Protein AF-A0A3D1YA47-F1 (afdb_monomer)

Nearest PDB structures (foldseek):
  4pbw-assembly3_F  TM=5.505E-01  e=4.838E-02  Gallus gallus
  2fdb-assembly1_P  TM=3.652E-01  e=7.295E-02  Homo sapiens
  6dms-assembly1_A  TM=4.953E-01  e=3.355E-01  Mariniflexile fucanivorans
  6dlh-assembly1_A  TM=5.274E-01  e=5.364E-01  Mariniflexile fucanivorans
  2gy7-assembly1_B  TM=3.266E-01  e=1.759E-01  Homo sapiens

Mean predicted aligned error: 17.48 Å

Secondary structure (DSSP, 8-state):
-----SSSHHHHHHHHHHHHTTS--------------------------------------PPP------PPP-----SSTT--TT--S-HHHHHHTTTTT--S-EEEEEETTTTEEEEEPTT-EEEE-TT-EEEEE--S-TTEEEEEESHHHHEEEEEEETTEEEEEEE-TT--TT-EEEEEEEEEETTEEEEEEEEEEE--

pLDDT: mean 76.17, std 25.51, range [25.97, 98.56]

Sequence (203 aa):
MKKRTIKRNILSVLVVMIMLMATLLTACSSGQATETPAKEETTKAEVTEETAEVEQAEEVATPEPTEEPTPEPEVEDSKYPGIDMESTLPGIEWLDTFDGIITEPKLVVFNDETNKKVIVEEGERVEFSLTDTLAVYVPTDNETSIKSSRSSDYFQNVENVGRYEIATKFTDNLKPGTILSYGAIIIRGDEEIRLNAEIKIVE

Solvent-accessible surface area (backbone atoms only — not comparable to full-atom values): 13312 Å² total; per-residue (Å²): 137,90,80,92,86,88,74,69,69,69,63,61,54,56,59,57,56,61,66,66,71,76,76,83,83,86,83,88,77,89,79,90,77,90,80,87,90,88,88,80,90,88,79,84,89,81,90,85,89,84,88,89,82,89,89,84,89,79,96,67,88,74,77,77,80,76,77,71,78,74,77,73,77,81,72,73,82,54,94,51,75,93,59,70,67,81,50,86,58,51,54,70,64,47,57,59,62,37,58,93,67,44,87,58,69,40,43,32,42,29,23,75,90,79,55,46,61,43,79,53,52,82,68,37,74,43,82,39,38,66,80,37,34,41,33,43,44,51,40,90,52,100,48,52,45,82,74,49,62,45,49,74,82,48,23,72,42,70,48,73,60,90,68,27,43,41,29,35,44,65,37,90,89,66,53,66,78,42,74,42,85,45,45,36,37,32,33,45,73,92,43,78,46,77,48,36,32,33,41,33,30,38,114

Radius of gyration: 31.05 Å; Cα contacts (8 Å, |Δi|>4): 259; chains: 1; bounding box: 115×59×51 Å

Structure (mmCIF, N/CA/C/O backbone):
data_AF-A0A3D1YA47-F1
#
_entry.id   AF-A0A3D1YA47-F1
#
loop_
_atom_site.group_PDB
_atom_site.id
_atom_site.type_symbol
_atom_site.label_atom_id
_atom_site.label_alt_id
_atom_site.label_comp_id
_atom_site.label_asym_id
_atom_site.label_entity_id
_atom_site.label_seq_id
_atom_site.pdbx_PDB_ins_code
_atom_site.Cartn_x
_atom_site.Cartn_y
_atom_site.Cartn_z
_atom_site.occupancy
_atom_site.B_iso_or_equiv
_atom_site.auth_seq_id
_atom_site.auth_comp_id
_atom_site.auth_asym_id
_atom_site.auth_atom_id
_atom_site.pdbx_PDB_model_num
ATOM 1 N N . MET A 1 1 ? 49.138 13.083 24.474 1.00 47.28 1 MET A N 1
ATOM 2 C CA . MET A 1 1 ? 48.665 14.491 24.546 1.00 47.28 1 MET A CA 1
ATOM 3 C C . MET A 1 1 ? 48.237 14.965 23.158 1.00 47.28 1 MET A C 1
ATOM 5 O O . MET A 1 1 ? 48.871 14.55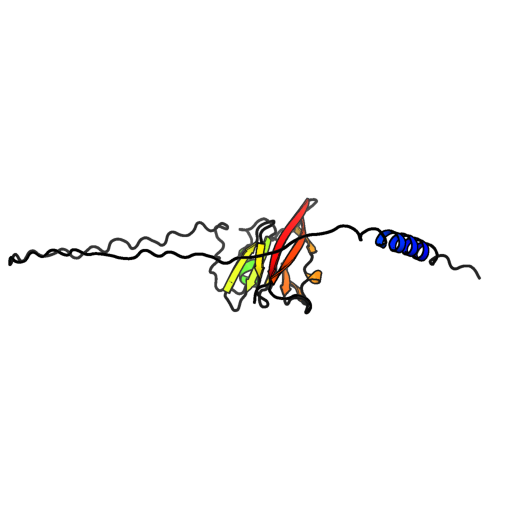0 22.203 1.00 47.28 1 MET A O 1
ATOM 9 N N . LYS A 1 2 ? 47.252 15.887 23.111 1.00 41.34 2 LYS A N 1
ATOM 10 C CA . LYS A 1 2 ? 46.597 16.576 21.963 1.00 41.34 2 LYS A CA 1
ATOM 11 C C . LYS A 1 2 ? 45.464 15.819 21.250 1.00 41.34 2 LYS A C 1
ATOM 13 O O . LYS A 1 2 ? 45.667 14.701 20.826 1.00 41.34 2 LYS A O 1
ATOM 18 N N . LYS A 1 3 ? 44.281 16.404 21.013 1.00 45.78 3 LYS A N 1
ATOM 19 C CA . LYS A 1 3 ? 43.573 17.579 21.581 1.00 45.78 3 LYS A CA 1
ATOM 20 C C . LYS A 1 3 ? 42.110 17.486 21.095 1.00 45.78 3 LYS A C 1
ATOM 22 O O . LYS A 1 3 ? 41.866 17.124 19.952 1.00 45.78 3 LYS A O 1
ATOM 27 N N . ARG A 1 4 ? 41.161 17.813 21.978 1.00 57.81 4 ARG A N 1
ATOM 28 C CA . ARG A 1 4 ? 39.711 17.900 21.729 1.00 57.81 4 ARG A CA 1
ATOM 29 C C . ARG A 1 4 ? 39.391 19.013 20.720 1.00 57.81 4 ARG A C 1
ATOM 31 O O . ARG A 1 4 ? 39.694 20.165 21.025 1.00 57.81 4 ARG A O 1
ATOM 38 N N . THR A 1 5 ? 38.686 18.703 19.627 1.00 57.47 5 THR A N 1
ATOM 39 C CA . THR A 1 5 ? 38.118 19.727 18.723 1.00 57.47 5 THR A CA 1
ATOM 40 C C . THR A 1 5 ? 36.777 19.303 18.104 1.00 57.47 5 THR A C 1
ATOM 42 O O . THR A 1 5 ? 36.576 19.434 16.909 1.00 57.47 5 THR A O 1
ATOM 45 N N . ILE A 1 6 ? 35.831 18.789 18.897 1.00 58.44 6 ILE A N 1
ATOM 46 C CA . ILE A 1 6 ? 34.447 18.543 18.429 1.00 58.44 6 ILE A CA 1
ATOM 47 C C . ILE A 1 6 ? 33.455 18.955 19.525 1.00 58.44 6 ILE A C 1
ATOM 49 O O . ILE A 1 6 ? 32.665 18.149 19.989 1.00 58.44 6 ILE A O 1
ATOM 53 N N . LYS A 1 7 ? 33.556 20.180 20.062 1.00 56.34 7 LYS A N 1
ATOM 54 C CA . LYS A 1 7 ? 32.553 20.712 21.021 1.00 56.34 7 LYS A CA 1
ATOM 55 C C . LYS A 1 7 ? 32.276 22.221 20.914 1.00 56.34 7 LYS A C 1
ATOM 57 O O . LYS A 1 7 ? 31.559 22.751 21.750 1.00 56.34 7 LYS A O 1
ATOM 62 N N . ARG A 1 8 ? 32.818 22.937 19.916 1.00 55.59 8 ARG A N 1
ATOM 63 C CA . ARG A 1 8 ? 32.639 24.404 19.802 1.00 55.59 8 ARG A CA 1
ATOM 64 C C . ARG A 1 8 ? 31.572 24.862 18.798 1.00 55.59 8 ARG A C 1
ATOM 66 O O . ARG A 1 8 ? 30.977 25.901 19.042 1.00 55.59 8 ARG A O 1
ATOM 73 N N . ASN A 1 9 ? 31.259 24.085 17.755 1.00 53.22 9 ASN A N 1
ATOM 74 C CA . ASN A 1 9 ? 30.250 24.500 16.763 1.00 53.22 9 ASN A CA 1
ATOM 75 C C . ASN A 1 9 ? 28.798 24.309 17.226 1.00 53.22 9 ASN A C 1
ATOM 77 O O . ASN A 1 9 ? 27.951 25.131 16.906 1.00 53.22 9 ASN A O 1
ATOM 81 N N . ILE A 1 10 ? 28.508 23.276 18.023 1.00 59.84 10 ILE A N 1
ATOM 82 C CA . ILE A 1 10 ? 27.128 22.975 18.453 1.00 59.84 10 ILE A CA 1
ATOM 83 C C . ILE A 1 10 ? 26.613 24.018 19.458 1.00 59.84 10 ILE A C 1
ATOM 85 O O . ILE A 1 10 ? 25.442 24.383 19.430 1.00 59.84 10 ILE A O 1
ATOM 89 N N . LEU A 1 11 ? 27.495 24.565 20.303 1.00 56.94 11 LEU A N 1
ATOM 90 C CA . LEU A 1 11 ? 27.111 25.568 21.299 1.00 56.94 11 LEU A CA 1
ATOM 91 C C . LEU A 1 11 ? 26.814 26.940 20.666 1.00 56.94 11 LEU A C 1
ATOM 93 O O . LEU A 1 11 ? 25.954 27.662 21.155 1.00 56.94 11 LEU A O 1
ATOM 97 N N . SER A 1 12 ? 27.488 27.284 19.561 1.00 58.28 12 SER A N 1
ATOM 98 C CA . SER A 1 12 ? 27.289 28.568 18.876 1.00 58.28 12 SER A CA 1
ATOM 99 C C . SER A 1 12 ? 25.981 28.625 18.081 1.00 58.28 12 SER A C 1
ATOM 101 O O . SER A 1 12 ? 25.406 29.699 17.949 1.00 58.28 12 SER A O 1
ATOM 103 N N . VAL A 1 13 ? 25.495 27.487 17.572 1.00 59.38 13 VAL A N 1
ATOM 104 C CA . VAL A 1 13 ? 24.225 27.404 16.824 1.00 59.38 13 VAL A CA 1
ATOM 105 C C . VAL A 1 13 ? 23.017 27.466 17.768 1.00 59.38 13 VAL A C 1
ATOM 107 O O . VAL A 1 13 ? 22.009 28.091 17.449 1.00 59.38 13 VAL A O 1
ATOM 110 N N . LEU A 1 14 ? 23.144 26.898 18.971 1.00 59.34 14 LEU A N 1
ATOM 111 C CA . LEU A 1 14 ? 22.083 26.885 19.985 1.00 59.34 14 LEU A CA 1
ATOM 112 C C . LEU A 1 14 ? 21.727 28.288 20.508 1.00 59.34 14 LEU A C 1
ATOM 114 O O . LEU A 1 14 ? 20.558 28.573 20.748 1.00 59.34 14 LEU A O 1
ATOM 118 N N . VAL A 1 15 ? 22.707 29.190 20.631 1.00 59.38 15 VAL A N 1
ATOM 119 C CA . VAL A 1 15 ? 22.475 30.569 21.109 1.00 59.38 15 VAL A CA 1
ATOM 120 C C . VAL A 1 15 ? 21.749 31.429 20.063 1.00 59.38 15 VAL A C 1
ATOM 122 O O . VAL A 1 15 ? 20.939 32.278 20.428 1.00 59.38 15 VAL A O 1
ATOM 125 N N . VAL A 1 16 ? 21.975 31.179 18.768 1.00 58.19 16 VAL A N 1
ATOM 126 C CA . VAL A 1 16 ? 21.320 31.919 17.671 1.00 58.19 16 VAL A CA 1
ATOM 127 C C . VAL A 1 16 ? 19.836 31.550 17.550 1.00 58.19 16 VAL A C 1
ATOM 129 O O . VAL A 1 16 ? 19.008 32.423 17.306 1.00 58.19 16 VAL A O 1
ATOM 132 N N . MET A 1 17 ? 19.477 30.286 17.797 1.00 58.78 17 MET A N 1
ATOM 133 C CA . MET A 1 17 ? 18.081 29.827 17.744 1.00 58.78 17 MET A CA 1
ATOM 134 C C . MET A 1 17 ? 17.219 30.361 18.897 1.00 58.78 17 MET A C 1
ATOM 136 O O . MET A 1 17 ? 16.042 30.647 18.699 1.00 58.78 17 MET A O 1
ATOM 140 N N . ILE A 1 18 ? 17.798 30.571 20.084 1.00 58.97 18 ILE A N 1
ATOM 141 C CA . ILE A 1 18 ? 17.053 31.094 21.244 1.00 58.97 18 ILE A CA 1
ATOM 142 C C . ILE A 1 18 ? 16.709 32.586 21.067 1.00 58.97 18 ILE A C 1
ATOM 144 O O . ILE A 1 18 ? 15.642 33.017 21.497 1.00 58.97 18 ILE A O 1
ATOM 148 N N . MET A 1 19 ? 17.548 33.374 20.381 1.00 56.19 19 MET A N 1
ATOM 149 C CA . MET A 1 19 ? 17.238 34.786 20.091 1.00 56.19 19 MET A CA 1
ATOM 150 C C . MET A 1 19 ? 16.136 34.977 19.035 1.00 56.19 19 MET A C 1
ATOM 152 O O . MET A 1 19 ? 15.504 36.030 19.012 1.00 56.19 19 MET A O 1
ATOM 156 N N . LEU A 1 20 ? 15.864 33.972 18.195 1.00 53.44 20 LEU A N 1
ATOM 157 C CA . LEU A 1 20 ? 14.838 34.035 17.144 1.00 53.44 20 LEU A CA 1
ATOM 158 C C . LEU A 1 20 ? 13.411 33.757 17.649 1.00 53.44 20 LEU A C 1
ATOM 160 O O . LEU A 1 20 ? 12.454 34.145 16.988 1.00 53.44 20 LEU A O 1
ATOM 164 N N . MET A 1 21 ? 13.245 33.144 18.827 1.00 56.28 21 MET A N 1
ATOM 165 C CA . MET A 1 21 ? 11.919 32.853 19.402 1.00 56.28 21 MET A CA 1
ATOM 166 C C . MET A 1 21 ? 11.288 34.025 20.177 1.00 56.28 21 MET A C 1
ATOM 168 O O . MET A 1 21 ? 10.147 33.917 20.619 1.00 56.28 21 MET A O 1
ATOM 172 N N . ALA A 1 22 ? 11.984 35.153 20.346 1.00 53.47 22 ALA A N 1
ATOM 173 C CA . ALA A 1 22 ? 11.523 36.252 21.200 1.00 53.47 22 ALA A CA 1
ATOM 174 C C . ALA A 1 22 ? 10.703 37.352 20.486 1.00 53.47 22 ALA A C 1
ATOM 176 O O . ALA A 1 22 ? 10.381 38.356 21.117 1.00 53.47 22 ALA A O 1
ATOM 177 N N . THR A 1 23 ? 10.355 37.211 19.199 1.00 55.09 23 THR A N 1
ATOM 178 C CA . THR A 1 23 ? 9.756 38.313 18.408 1.00 55.09 23 THR A CA 1
ATOM 179 C C . THR A 1 23 ? 8.341 38.081 17.867 1.00 55.09 23 THR A C 1
ATOM 181 O O . THR A 1 23 ? 7.852 38.927 17.124 1.00 55.09 23 THR A O 1
ATOM 184 N N . LEU A 1 24 ? 7.629 37.012 18.245 1.00 56.12 24 LEU A N 1
ATOM 185 C CA . LEU A 1 24 ? 6.309 36.697 17.657 1.00 56.12 24 LEU A CA 1
ATOM 186 C C . LEU A 1 24 ? 5.106 36.799 18.607 1.00 56.12 24 LEU A C 1
ATOM 188 O O . LEU A 1 24 ? 4.113 36.102 18.431 1.00 56.12 24 LEU A O 1
ATOM 192 N N . LEU A 1 25 ? 5.138 37.706 19.582 1.00 57.62 25 LEU A N 1
ATOM 193 C CA . LEU A 1 25 ? 3.943 38.038 20.363 1.00 57.62 25 LEU A CA 1
ATOM 194 C C . LEU A 1 25 ? 3.663 39.533 20.276 1.00 57.62 25 LEU A C 1
ATOM 196 O O . LEU A 1 25 ? 4.256 40.281 21.044 1.00 57.62 25 LEU A O 1
ATOM 200 N N . THR A 1 26 ? 2.774 39.958 19.366 1.00 51.34 26 THR A N 1
ATOM 201 C CA . THR A 1 26 ? 1.880 41.131 19.518 1.00 51.34 26 THR A CA 1
ATOM 202 C C . THR A 1 26 ? 0.854 41.208 18.370 1.00 51.34 26 THR A C 1
ATOM 204 O O . THR A 1 26 ? 1.221 41.054 17.210 1.00 51.34 26 THR A O 1
ATOM 207 N N . ALA A 1 27 ? -0.380 41.575 18.753 1.00 41.03 27 ALA A N 1
ATOM 208 C CA . ALA A 1 27 ? -1.557 42.031 17.988 1.00 41.03 27 ALA A CA 1
ATOM 209 C C . ALA A 1 27 ? -2.636 40.952 17.734 1.00 41.03 27 ALA A C 1
ATOM 211 O O . ALA A 1 27 ? -2.463 40.090 16.886 1.00 41.03 27 ALA A O 1
ATOM 212 N N . CYS A 1 28 ? -3.671 40.851 18.589 1.00 45.00 28 CYS A N 1
ATOM 213 C CA . CYS A 1 28 ? -4.899 41.690 18.671 1.00 45.00 28 CYS A CA 1
ATOM 214 C C . CYS A 1 28 ? -5.944 41.263 17.622 1.00 45.00 28 CYS A C 1
ATOM 216 O O . CYS A 1 28 ? -5.576 40.950 16.505 1.00 45.00 28 CYS A O 1
ATOM 218 N N . SER A 1 29 ? -7.259 41.312 17.816 1.00 36.41 29 SER A N 1
ATOM 219 C CA . SER A 1 29 ? -8.172 41.663 18.914 1.00 36.41 29 SER A CA 1
ATOM 220 C C . SER A 1 29 ? -9.576 41.690 18.271 1.00 36.41 29 SER A C 1
ATOM 222 O O . SER A 1 29 ? -9.675 42.057 17.102 1.00 36.41 29 SER A O 1
ATOM 224 N N . SER A 1 30 ? -10.633 41.429 19.055 1.00 46.09 30 SER A N 1
ATOM 225 C CA . SER A 1 30 ? -12.064 41.758 18.815 1.00 46.09 30 SER A CA 1
ATOM 226 C C . SER A 1 30 ? -12.816 40.984 17.709 1.00 46.09 30 SER A C 1
ATOM 228 O O . SER A 1 30 ? -12.297 40.813 16.619 1.00 46.09 30 SER A O 1
ATOM 230 N N . GLY A 1 31 ? -14.051 40.497 17.884 1.00 41.00 31 GLY A N 1
ATOM 231 C CA . GLY A 1 31 ? -15.017 40.573 18.987 1.00 41.00 31 GLY A CA 1
ATOM 232 C C . GLY A 1 31 ? -16.288 39.735 18.698 1.00 41.00 31 GLY A C 1
ATOM 233 O O . GLY A 1 31 ? -16.457 39.248 17.586 1.00 41.00 31 GLY A O 1
ATOM 234 N N . GLN A 1 32 ? -17.104 39.558 19.755 1.00 37.16 32 GLN A N 1
ATOM 235 C CA . GLN A 1 32 ? -18.521 39.111 19.893 1.00 37.16 32 GLN A CA 1
ATOM 236 C C . GLN A 1 32 ? -19.421 39.084 18.638 1.00 37.16 32 GLN A C 1
ATOM 238 O O . GLN A 1 32 ? -19.230 39.895 17.746 1.00 37.16 32 GLN A O 1
ATOM 243 N N . ALA A 1 33 ? -20.569 38.397 18.559 1.00 34.69 33 ALA A N 1
ATOM 244 C CA . ALA A 1 33 ? -21.297 37.326 19.263 1.00 34.69 33 ALA A CA 1
ATOM 245 C C . ALA A 1 33 ? -22.651 37.168 18.508 1.00 34.69 33 ALA A C 1
ATOM 247 O O . ALA A 1 33 ? -23.059 38.127 17.853 1.00 34.69 33 ALA A O 1
ATOM 248 N N . THR A 1 34 ? -23.381 36.052 18.729 1.00 30.97 34 THR A N 1
ATOM 249 C CA . THR A 1 34 ? -24.856 35.853 18.517 1.00 30.97 34 THR A CA 1
ATOM 250 C C . THR A 1 34 ? -25.369 35.902 17.051 1.00 30.97 34 THR A C 1
ATOM 252 O O . THR A 1 34 ? -24.891 36.705 16.271 1.00 30.97 34 THR A O 1
ATOM 255 N N . GLU A 1 35 ? -26.306 35.098 16.524 1.00 33.78 35 GLU A N 1
ATOM 256 C CA . GLU A 1 35 ? -27.402 34.263 17.049 1.00 33.78 35 GLU A CA 1
ATOM 257 C C . GLU A 1 35 ? -27.930 33.305 15.932 1.00 33.78 35 GLU A C 1
ATOM 259 O O . GLU A 1 35 ? -28.016 33.697 14.775 1.00 33.78 35 GLU A O 1
ATOM 264 N N . THR A 1 36 ? -28.215 32.050 16.311 1.00 34.03 36 THR A N 1
ATOM 265 C CA . THR A 1 36 ? -29.357 31.128 16.033 1.00 34.03 36 THR A CA 1
ATOM 266 C C . THR A 1 36 ? -30.187 31.177 14.710 1.00 34.03 36 THR A C 1
ATOM 268 O O . THR A 1 36 ? -30.501 32.254 14.212 1.00 34.03 36 THR A O 1
ATOM 271 N N . PRO A 1 37 ? -30.638 30.008 14.173 1.00 41.25 37 PRO A N 1
ATOM 272 C CA . PRO A 1 37 ? -31.290 29.861 12.863 1.00 41.25 37 PRO A CA 1
ATOM 273 C C . PRO A 1 37 ? -32.824 29.995 12.908 1.00 41.25 37 PRO A C 1
ATOM 275 O O . PRO A 1 37 ? -33.445 29.776 13.948 1.00 41.25 37 PRO A O 1
ATOM 278 N N . ALA A 1 38 ? -33.444 30.268 11.754 1.00 31.64 38 ALA A N 1
ATOM 279 C CA . ALA A 1 38 ? -34.896 30.252 11.586 1.00 31.64 38 ALA A CA 1
ATOM 280 C C . ALA A 1 38 ? -35.333 29.323 10.441 1.00 31.64 38 ALA A C 1
ATOM 282 O O . ALA A 1 38 ? -34.829 29.368 9.322 1.00 31.64 38 ALA A O 1
ATOM 283 N N . LYS A 1 39 ? -36.277 28.472 10.829 1.00 31.25 39 LYS A N 1
ATOM 284 C CA . LYS A 1 39 ? -37.050 27.440 10.140 1.00 31.25 39 LYS A CA 1
ATOM 285 C C . LYS A 1 39 ? -38.260 28.063 9.429 1.00 31.25 39 LYS A C 1
ATOM 287 O O . LYS A 1 39 ? -38.829 28.987 9.988 1.00 31.25 39 LYS A O 1
ATOM 292 N N . GLU A 1 40 ? -38.698 27.470 8.317 1.00 31.44 40 GLU A N 1
ATOM 293 C CA . GLU A 1 40 ? -40.104 27.343 7.858 1.00 31.44 40 GLU A CA 1
ATOM 294 C C . GLU A 1 40 ? -40.085 26.347 6.673 1.00 31.44 40 GLU A C 1
ATOM 296 O O . GLU A 1 40 ? -39.406 26.584 5.681 1.00 31.44 40 GLU A O 1
ATOM 301 N N . GLU A 1 41 ? -40.458 25.068 6.822 1.00 28.53 41 GLU A N 1
ATOM 302 C CA . GLU A 1 41 ? -41.817 24.485 6.765 1.00 28.53 41 GLU A CA 1
ATOM 303 C C . GLU A 1 41 ? -42.727 25.065 5.671 1.00 28.53 41 GLU A C 1
ATOM 305 O O . GLU A 1 41 ? -43.170 26.199 5.782 1.00 28.53 41 GLU A O 1
ATOM 310 N N . THR A 1 42 ? -43.101 24.247 4.677 1.00 31.97 42 THR A N 1
ATOM 311 C CA . THR A 1 42 ? -44.489 24.134 4.190 1.00 31.97 42 THR A CA 1
ATOM 312 C C . THR A 1 42 ? -44.693 22.779 3.506 1.00 31.97 42 THR A C 1
ATOM 314 O O . THR A 1 42 ? -43.825 22.233 2.830 1.00 31.97 42 THR A O 1
ATOM 317 N N . THR A 1 43 ? -45.871 22.244 3.779 1.00 25.97 43 THR A N 1
ATOM 318 C CA . THR A 1 43 ? -46.335 20.863 3.759 1.00 25.97 43 THR A CA 1
ATOM 319 C C . THR A 1 43 ? -47.312 20.645 2.594 1.00 25.97 43 THR A C 1
ATOM 321 O O . THR A 1 43 ? -47.954 21.599 2.166 1.00 25.97 43 THR A O 1
ATOM 324 N N . LYS A 1 44 ? -47.559 19.362 2.267 1.00 28.97 44 LYS A N 1
ATOM 325 C CA . LYS A 1 44 ? -48.855 18.789 1.814 1.00 28.97 44 LYS A CA 1
ATOM 326 C C . LYS A 1 44 ? -49.177 18.950 0.309 1.00 28.97 44 LYS A C 1
ATOM 328 O O . LYS A 1 44 ? -49.299 20.063 -0.175 1.00 28.97 44 LYS A O 1
ATOM 333 N N . ALA A 1 45 ? -49.148 17.901 -0.522 1.00 28.97 45 ALA A N 1
ATOM 334 C CA . ALA A 1 45 ? -49.999 16.694 -0.619 1.00 28.97 45 ALA A CA 1
ATOM 335 C C . ALA A 1 45 ? -51.442 16.972 -1.075 1.00 28.97 45 ALA A C 1
ATOM 337 O O . ALA A 1 45 ? -52.132 17.678 -0.355 1.00 28.97 45 ALA A O 1
ATOM 338 N N . GLU A 1 46 ? -51.866 16.368 -2.201 1.00 27.03 46 GLU A N 1
ATOM 339 C CA . GLU A 1 46 ? -53.201 15.780 -2.503 1.00 27.03 46 GLU A CA 1
ATOM 340 C C . GLU A 1 46 ? -53.160 15.225 -3.957 1.00 27.03 46 GLU A C 1
ATOM 342 O O . GLU A 1 46 ? -52.736 15.946 -4.855 1.00 27.03 46 GLU A O 1
ATOM 347 N N . VAL A 1 47 ? -53.210 13.903 -4.200 1.00 28.08 47 VAL A N 1
ATOM 348 C CA . VAL A 1 47 ? -54.389 13.029 -4.465 1.00 28.08 47 VAL A CA 1
ATOM 349 C C . VAL A 1 47 ? -55.167 13.415 -5.727 1.00 28.08 47 VAL A C 1
ATOM 351 O O . VAL A 1 47 ? -55.545 14.568 -5.872 1.00 28.08 47 VAL A O 1
ATOM 354 N N . THR A 1 48 ? -55.441 12.439 -6.604 1.00 31.17 48 THR A N 1
ATOM 355 C CA . THR A 1 48 ? -56.791 12.075 -7.099 1.00 31.17 48 THR A CA 1
ATOM 356 C C . THR A 1 48 ? -56.678 10.792 -7.937 1.00 31.17 48 THR A C 1
ATOM 358 O O . THR A 1 48 ? -56.166 10.813 -9.053 1.00 31.17 48 THR A O 1
ATOM 361 N N . GLU A 1 49 ? -57.129 9.673 -7.364 1.00 32.41 49 GLU A N 1
ATOM 362 C CA . GLU A 1 49 ? -57.628 8.512 -8.112 1.00 32.41 49 GLU A CA 1
ATOM 363 C C . GLU A 1 49 ? -58.977 8.876 -8.739 1.00 32.41 49 GLU A C 1
ATOM 365 O O . GLU A 1 49 ? -59.809 9.491 -8.070 1.00 32.41 49 GLU A O 1
ATOM 370 N N . GLU A 1 50 ? -59.239 8.420 -9.964 1.00 32.66 50 GLU A N 1
ATOM 371 C CA . GLU A 1 50 ? -60.613 8.265 -10.437 1.00 32.66 50 GLU A CA 1
ATOM 372 C C . GLU A 1 50 ? -60.784 6.949 -11.208 1.00 32.66 50 GLU A C 1
ATOM 374 O O . GLU A 1 50 ? -60.037 6.593 -12.117 1.00 32.66 50 GLU A O 1
ATOM 379 N N . THR A 1 51 ? -61.791 6.235 -10.731 1.00 30.39 51 THR A N 1
ATOM 380 C CA . THR A 1 51 ? -62.430 4.983 -11.127 1.00 30.39 51 THR A CA 1
ATOM 381 C C . THR A 1 51 ? -62.980 4.946 -12.553 1.00 30.39 51 THR A C 1
ATOM 383 O O . THR A 1 51 ? -63.586 5.919 -12.988 1.00 30.39 51 THR A O 1
ATOM 386 N N . ALA A 1 52 ? -62.961 3.770 -13.192 1.00 31.41 52 ALA A N 1
ATOM 387 C CA . ALA A 1 52 ? -64.072 3.292 -14.026 1.00 31.41 52 ALA A CA 1
ATOM 388 C C . ALA A 1 52 ? -63.996 1.769 -14.240 1.00 31.41 52 ALA A C 1
ATOM 390 O O . ALA A 1 52 ? -62.923 1.177 -14.300 1.00 31.41 52 ALA A O 1
ATOM 391 N N . GLU A 1 53 ? -65.171 1.162 -14.317 1.00 29.98 53 GLU A N 1
ATOM 392 C CA . GLU A 1 53 ? -65.504 -0.238 -14.068 1.00 29.98 53 GLU A CA 1
ATOM 393 C C . GLU A 1 53 ? -66.034 -0.907 -15.365 1.00 29.98 53 GLU A C 1
ATOM 395 O O . GLU A 1 53 ? -66.626 -0.227 -16.198 1.00 29.98 53 GLU A O 1
ATOM 400 N N . VAL A 1 54 ? -65.907 -2.244 -15.446 1.00 31.75 54 VAL A N 1
ATOM 401 C CA . VAL A 1 54 ? -66.689 -3.228 -16.249 1.00 31.75 54 VAL A CA 1
ATOM 402 C C . VAL A 1 54 ? -66.487 -3.314 -17.781 1.00 31.75 54 VAL A C 1
ATOM 404 O O . VAL A 1 54 ? -66.922 -2.441 -18.515 1.00 31.75 54 VAL A O 1
ATOM 407 N N . GLU A 1 55 ? -65.978 -4.454 -18.283 1.00 29.41 55 GLU A N 1
ATOM 408 C CA . GLU A 1 55 ? -66.735 -5.409 -19.135 1.00 29.41 55 GLU A CA 1
ATOM 409 C C . GLU A 1 55 ? -65.937 -6.685 -19.473 1.00 29.41 55 GLU A C 1
ATOM 411 O O . GLU A 1 55 ? -64.725 -6.770 -19.309 1.00 29.41 55 GLU A O 1
ATOM 416 N N . GLN A 1 56 ? -66.681 -7.728 -19.831 1.00 32.94 56 GLN A N 1
ATOM 417 C CA . GLN A 1 56 ? -66.404 -9.146 -19.629 1.00 32.94 56 GLN A CA 1
ATOM 418 C C . GLN A 1 56 ? -66.076 -9.871 -20.951 1.00 32.94 56 GLN A C 1
ATOM 420 O O . GLN A 1 56 ? -66.768 -9.683 -21.942 1.00 32.94 56 GLN A O 1
ATOM 425 N N . ALA A 1 57 ? -65.101 -10.786 -20.874 1.00 33.22 57 ALA A N 1
ATOM 426 C CA . ALA A 1 57 ? -64.876 -11.970 -21.718 1.00 33.22 57 ALA A CA 1
ATOM 427 C C . ALA A 1 57 ? -64.501 -11.799 -23.208 1.00 33.22 57 ALA A C 1
ATOM 429 O O . ALA A 1 57 ? -65.359 -11.739 -24.082 1.00 33.22 57 ALA A O 1
ATOM 430 N N . GLU A 1 58 ? -63.208 -11.991 -23.496 1.00 32.31 58 GLU A N 1
ATOM 431 C CA . GLU A 1 58 ? -62.756 -12.738 -24.675 1.00 32.31 58 GLU A CA 1
ATOM 432 C C . GLU A 1 58 ? -61.482 -13.523 -24.300 1.00 32.31 58 GLU A C 1
ATOM 434 O O . GLU A 1 58 ? -60.465 -12.954 -23.906 1.00 32.31 58 GLU A O 1
ATOM 439 N N . GLU A 1 59 ? -61.574 -14.854 -24.322 1.00 42.78 59 GLU A N 1
ATOM 440 C CA . GLU A 1 59 ? -60.462 -15.779 -24.093 1.00 42.78 59 GLU A CA 1
ATOM 441 C C . GLU A 1 59 ? -59.552 -15.748 -25.326 1.00 42.78 59 GLU A C 1
ATOM 443 O O . GLU A 1 59 ? -59.783 -16.445 -26.313 1.00 42.78 59 GLU A O 1
ATOM 448 N N . VAL A 1 60 ? -58.530 -14.897 -25.286 1.00 37.72 60 VAL A N 1
ATOM 449 C CA . VAL A 1 60 ? -57.454 -14.864 -26.278 1.00 37.72 60 VAL A CA 1
ATOM 450 C C . VAL A 1 60 ? -56.177 -15.278 -25.569 1.00 37.72 60 VAL A C 1
ATOM 452 O O . VAL A 1 60 ? -55.751 -14.632 -24.615 1.00 37.72 60 VAL A O 1
ATOM 455 N N . ALA A 1 61 ? -55.597 -16.389 -26.023 1.00 45.59 61 ALA A N 1
ATOM 456 C CA . ALA A 1 61 ? -54.342 -16.931 -25.526 1.00 45.59 61 ALA A CA 1
ATOM 457 C C . ALA A 1 61 ? -53.258 -15.843 -25.492 1.00 45.59 61 ALA A C 1
ATOM 459 O O . ALA A 1 61 ? -52.775 -15.391 -26.532 1.00 45.59 61 ALA A O 1
ATOM 460 N N . THR A 1 62 ? -52.888 -15.424 -24.285 1.00 37.72 62 THR A N 1
ATOM 461 C CA . THR A 1 62 ? -51.754 -14.543 -24.034 1.00 37.72 62 THR A CA 1
ATOM 462 C C . THR A 1 62 ? -50.480 -15.306 -24.401 1.00 37.72 62 THR A C 1
ATOM 464 O O . THR A 1 62 ? -50.248 -16.374 -23.827 1.00 37.72 62 THR A O 1
ATOM 467 N N . PRO A 1 63 ? -49.647 -14.831 -25.344 1.00 49.12 63 PRO A N 1
ATOM 468 C CA . PRO A 1 63 ? -48.297 -15.361 -25.460 1.00 49.12 63 PRO A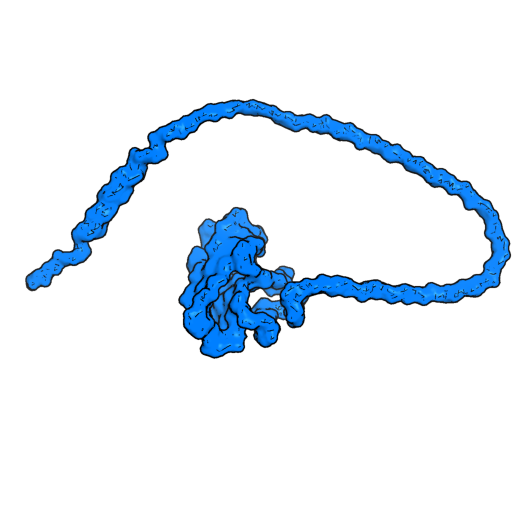 CA 1
ATOM 469 C C . PRO A 1 63 ? -47.567 -15.071 -24.143 1.00 49.12 63 PRO A C 1
ATOM 471 O O . PRO A 1 63 ? -47.707 -13.979 -23.587 1.00 49.12 63 PRO A O 1
ATOM 474 N N . GLU A 1 64 ? -46.842 -16.061 -23.621 1.00 48.59 64 GLU A N 1
ATOM 475 C CA . GLU A 1 64 ? -45.975 -15.890 -22.453 1.00 48.59 64 GLU A CA 1
ATOM 476 C C . GLU A 1 64 ? -45.102 -14.637 -22.641 1.00 48.59 64 GLU A C 1
ATOM 478 O O . GLU A 1 64 ? -44.608 -14.408 -23.754 1.00 48.59 64 GLU A O 1
ATOM 483 N N . PRO A 1 65 ? -44.911 -13.803 -21.600 1.00 50.78 65 PRO A N 1
ATOM 484 C CA . PRO A 1 65 ? -43.967 -12.707 -21.692 1.00 50.78 65 PRO A CA 1
ATOM 485 C C . PRO A 1 65 ? -42.597 -13.328 -21.954 1.00 50.78 65 PRO A C 1
ATOM 487 O O . PRO A 1 65 ? -42.059 -14.059 -21.127 1.00 50.78 65 PRO A O 1
ATOM 490 N N . THR A 1 66 ? -42.059 -13.074 -23.146 1.00 56.81 66 THR A N 1
ATOM 491 C CA . THR A 1 66 ? -40.633 -13.258 -23.392 1.00 56.81 66 THR A CA 1
ATOM 492 C C . THR A 1 66 ? -39.945 -12.365 -22.377 1.00 56.81 66 THR A C 1
ATOM 494 O O . THR A 1 66 ? -40.116 -11.149 -22.443 1.00 56.81 66 THR A O 1
ATOM 497 N N . GLU A 1 67 ? -39.278 -12.975 -21.396 1.00 54.81 67 GLU A N 1
ATOM 498 C CA . GLU A 1 67 ? -38.440 -12.263 -20.440 1.00 54.81 67 GLU A CA 1
ATOM 499 C C . GLU A 1 67 ? -37.541 -11.326 -21.251 1.00 54.81 67 GLU A C 1
ATOM 501 O O . GLU A 1 67 ? -36.734 -11.773 -22.073 1.00 54.81 67 GLU A O 1
ATOM 506 N N . GLU A 1 68 ? -37.754 -10.016 -21.103 1.00 54.81 68 GLU A N 1
ATOM 507 C CA . GLU A 1 68 ? -36.787 -9.040 -21.584 1.00 54.81 68 GLU A CA 1
ATOM 508 C C . GLU A 1 68 ? -35.440 -9.426 -20.969 1.00 54.81 68 GLU A C 1
ATOM 510 O O . GLU A 1 68 ? -35.403 -9.776 -19.783 1.00 54.81 68 GLU A O 1
ATOM 515 N N . PRO A 1 69 ? -34.338 -9.426 -21.740 1.00 54.34 69 PRO A N 1
ATOM 516 C CA . PRO A 1 69 ? -33.041 -9.709 -21.162 1.00 54.34 69 PRO A CA 1
ATOM 517 C C . PRO A 1 69 ? -32.821 -8.701 -20.038 1.00 54.34 69 PRO A C 1
ATOM 519 O O . PRO A 1 69 ? -32.766 -7.494 -20.285 1.00 54.34 69 PRO A O 1
ATOM 522 N N . THR A 1 70 ? -32.741 -9.208 -18.805 1.00 58.34 70 THR A N 1
ATOM 523 C CA . THR A 1 70 ? -32.223 -8.462 -17.662 1.00 58.34 70 THR A CA 1
ATOM 524 C C . THR A 1 70 ? -30.981 -7.731 -18.158 1.00 58.34 70 THR A C 1
ATOM 526 O O . THR A 1 70 ? -30.092 -8.412 -18.681 1.00 58.34 70 THR A O 1
ATOM 529 N N . PRO A 1 71 ? -30.928 -6.388 -18.090 1.00 51.41 71 PRO A N 1
ATOM 530 C CA . PRO A 1 71 ? -29.755 -5.662 -18.534 1.00 51.41 71 PRO A CA 1
ATOM 531 C C . PRO A 1 71 ? -28.555 -6.259 -17.808 1.00 51.41 71 PRO A C 1
ATOM 533 O O . PRO A 1 71 ? -28.533 -6.339 -16.577 1.00 51.41 71 PRO A O 1
ATOM 536 N N . GLU A 1 72 ? -27.613 -6.768 -18.597 1.00 56.41 72 GLU A N 1
ATOM 537 C CA . GLU A 1 72 ? -26.309 -7.194 -18.116 1.00 56.41 72 GLU A CA 1
ATOM 538 C C . GLU A 1 72 ? -25.762 -6.021 -17.289 1.00 56.41 72 GLU A C 1
ATOM 540 O O . GLU A 1 72 ? -25.858 -4.881 -17.762 1.00 56.41 72 GLU A O 1
ATOM 545 N N . PRO A 1 73 ? -25.328 -6.243 -16.033 1.00 49.00 73 PRO A N 1
ATOM 546 C CA . PRO A 1 73 ? -24.916 -5.147 -15.171 1.00 49.00 73 PRO A CA 1
ATOM 547 C C . PRO A 1 73 ? -23.869 -4.328 -15.918 1.00 49.00 73 PRO A C 1
ATOM 549 O O . PRO A 1 73 ? -22.883 -4.875 -16.412 1.00 49.00 73 PRO A O 1
ATOM 552 N N . GLU A 1 74 ? -24.143 -3.032 -16.055 1.00 48.78 74 GLU A N 1
ATOM 553 C CA . GLU A 1 74 ? -23.230 -2.060 -16.636 1.00 48.78 74 GLU A CA 1
ATOM 554 C C . GLU A 1 74 ? -21.947 -2.138 -15.808 1.00 48.78 74 GLU A C 1
ATOM 556 O O . GLU A 1 74 ? -21.911 -1.712 -14.654 1.00 48.78 74 GLU A O 1
ATOM 561 N N . VAL A 1 75 ? -20.940 -2.826 -16.350 1.00 54.88 75 VAL A N 1
ATOM 562 C CA . VAL A 1 75 ? -19.644 -2.985 -15.702 1.00 54.88 75 VAL A CA 1
ATOM 563 C C . VAL A 1 75 ? -19.108 -1.568 -15.578 1.00 54.88 75 VAL A C 1
ATOM 565 O O . VAL A 1 75 ? -18.830 -0.942 -16.602 1.00 54.88 75 VAL A O 1
ATOM 568 N N . GLU A 1 76 ? -19.037 -1.029 -14.356 1.00 54.62 76 GLU A N 1
ATOM 569 C CA . GLU A 1 76 ? -18.296 0.208 -14.132 1.00 54.62 76 GLU A CA 1
ATOM 570 C C . GLU A 1 76 ? -16.934 0.022 -14.795 1.00 54.62 76 GLU A C 1
ATOM 572 O O . GLU A 1 76 ? -16.248 -0.974 -14.546 1.00 54.62 76 GLU A O 1
ATOM 577 N N . ASP A 1 77 ? -16.591 0.938 -15.700 1.00 58.56 77 ASP A N 1
ATOM 578 C CA . ASP A 1 77 ? -15.339 0.906 -16.441 1.00 58.56 77 ASP A CA 1
ATOM 579 C C . ASP A 1 77 ? -14.206 1.072 -15.418 1.00 58.56 77 ASP A C 1
ATOM 581 O O . ASP A 1 77 ? -13.852 2.181 -15.007 1.00 58.56 77 ASP A O 1
ATOM 585 N N . SER A 1 78 ? -13.731 -0.060 -14.890 1.00 71.50 78 SER A N 1
ATOM 586 C CA . SER A 1 78 ? -12.703 -0.100 -13.863 1.00 71.50 78 SER A CA 1
ATOM 587 C C . SER A 1 78 ? -11.485 0.612 -14.419 1.00 71.50 78 SER A C 1
ATOM 589 O O . SER A 1 78 ? -10.941 0.235 -15.459 1.00 71.50 78 SER A O 1
ATOM 591 N N . LYS A 1 79 ? -11.017 1.631 -13.693 1.00 85.56 79 LYS A N 1
ATOM 592 C CA . LYS A 1 79 ? -9.818 2.409 -14.034 1.00 85.56 79 LYS A CA 1
ATOM 593 C C . LYS A 1 79 ? -8.598 1.530 -14.342 1.00 85.56 79 LYS A C 1
ATOM 595 O O . LYS A 1 79 ? -7.689 1.955 -15.054 1.00 85.56 79 LYS A O 1
ATOM 600 N N . TYR A 1 80 ? -8.593 0.316 -13.801 1.00 88.56 80 TYR A N 1
ATOM 601 C CA . TYR A 1 80 ? -7.585 -0.704 -14.013 1.00 88.56 80 TYR A CA 1
ATOM 602 C C . TYR A 1 80 ? -8.222 -1.914 -14.709 1.00 88.56 80 TYR A C 1
ATOM 604 O O . TYR A 1 80 ? -8.614 -2.874 -14.039 1.00 88.56 80 TYR A O 1
ATOM 612 N N . PRO A 1 81 ? -8.347 -1.892 -16.049 1.00 90.00 81 PRO A N 1
ATOM 613 C CA . PRO A 1 81 ? -8.930 -3.008 -16.779 1.00 90.00 81 PRO A CA 1
ATOM 614 C C . PRO A 1 81 ? -8.100 -4.276 -16.550 1.00 90.00 81 PRO A C 1
ATOM 616 O O . PRO A 1 81 ? -6.876 -4.265 -16.671 1.00 90.00 81 PRO A O 1
ATOM 619 N N . GLY A 1 82 ? -8.777 -5.374 -16.215 1.00 91.88 82 GLY A N 1
ATOM 620 C CA . GLY A 1 82 ? -8.142 -6.655 -15.895 1.00 91.88 82 GLY A CA 1
ATOM 621 C C . GLY A 1 82 ? -7.770 -6.843 -14.422 1.00 91.88 82 GLY A C 1
ATOM 622 O O . GLY A 1 82 ? -7.419 -7.959 -14.050 1.00 91.88 82 GLY A O 1
ATOM 623 N N . ILE A 1 83 ? -7.893 -5.809 -13.580 1.00 94.75 83 ILE A N 1
ATOM 624 C CA . ILE A 1 83 ? -7.817 -5.955 -12.123 1.00 94.75 83 ILE A CA 1
ATOM 625 C C . ILE A 1 83 ? -9.224 -6.100 -11.559 1.00 94.75 83 ILE A C 1
ATOM 627 O O . ILE A 1 83 ? -10.070 -5.219 -11.715 1.00 94.75 83 ILE A O 1
ATOM 631 N N . ASP A 1 84 ? -9.456 -7.210 -10.868 1.00 95.62 84 ASP A N 1
ATOM 632 C CA . ASP A 1 84 ? -10.683 -7.440 -10.118 1.00 95.62 84 ASP A CA 1
ATOM 633 C C . ASP A 1 84 ? -10.607 -6.714 -8.764 1.00 95.62 84 ASP A C 1
ATOM 635 O O . ASP A 1 84 ? -9.946 -7.175 -7.829 1.00 95.62 84 ASP A O 1
ATOM 639 N N . MET A 1 85 ? -11.259 -5.552 -8.673 1.00 94.38 85 MET A N 1
ATOM 640 C CA . MET A 1 85 ? -11.339 -4.749 -7.445 1.00 94.38 85 MET A CA 1
ATOM 641 C C . MET A 1 85 ? -12.271 -5.367 -6.389 1.00 94.38 85 MET A C 1
ATOM 643 O O . MET A 1 85 ? -12.186 -4.997 -5.221 1.00 94.38 85 MET A O 1
ATOM 647 N N . GLU A 1 86 ? -13.120 -6.327 -6.769 1.00 94.19 86 GLU A N 1
ATOM 648 C CA . GLU A 1 86 ? -14.034 -7.045 -5.870 1.00 94.19 86 GLU A CA 1
ATOM 649 C C . GLU A 1 86 ? -13.497 -8.423 -5.455 1.00 94.19 86 GLU A C 1
ATOM 651 O O . GLU A 1 86 ? -14.144 -9.147 -4.694 1.00 94.19 86 GLU A O 1
ATOM 656 N N . SER A 1 87 ? -12.288 -8.772 -5.909 1.00 94.94 87 SER A N 1
ATOM 657 C CA . SER A 1 87 ? -11.628 -10.043 -5.621 1.00 94.94 87 SER A CA 1
ATOM 658 C C . SER A 1 87 ? -11.674 -10.380 -4.130 1.00 94.94 87 SER A C 1
ATOM 660 O O . SER A 1 87 ? -11.510 -9.508 -3.281 1.00 94.94 87 SER A O 1
ATOM 662 N N . THR A 1 88 ? -11.840 -11.656 -3.785 1.00 96.44 88 THR A N 1
ATOM 663 C CA . THR A 1 88 ? -11.779 -12.141 -2.393 1.00 96.44 88 THR A CA 1
ATOM 664 C C . THR A 1 88 ? -10.410 -12.713 -2.027 1.00 96.44 88 THR A C 1
ATOM 666 O O . THR A 1 88 ? -10.273 -13.375 -0.999 1.00 96.44 88 THR A O 1
ATOM 669 N N . LEU A 1 89 ? -9.405 -12.532 -2.889 1.00 98.00 89 LEU A N 1
ATOM 670 C CA . LEU A 1 89 ? -8.041 -12.958 -2.594 1.00 98.00 89 LEU A CA 1
ATOM 671 C C . LEU A 1 89 ? -7.468 -12.146 -1.419 1.00 98.00 89 LEU A C 1
ATOM 673 O O . LEU A 1 89 ? -7.790 -10.951 -1.301 1.00 98.00 89 LEU A O 1
ATOM 677 N N . PRO A 1 90 ? -6.597 -12.757 -0.591 1.00 97.56 90 PRO A N 1
ATOM 678 C CA . PRO A 1 90 ? -5.758 -12.022 0.349 1.00 97.56 90 PRO A CA 1
ATOM 679 C C . PRO A 1 90 ? -4.982 -10.923 -0.373 1.00 97.56 90 PRO A C 1
ATOM 681 O O . PRO A 1 90 ? -4.561 -11.109 -1.513 1.00 97.56 90 PRO A O 1
ATOM 684 N N . GLY A 1 91 ? -4.752 -9.789 0.276 1.00 97.19 91 GLY A N 1
ATOM 685 C CA . GLY A 1 91 ? -4.236 -8.594 -0.381 1.00 97.19 91 GLY A CA 1
ATOM 686 C C . GLY A 1 91 ? -2.881 -8.786 -1.050 1.00 97.19 91 GLY A C 1
ATOM 687 O O . GLY A 1 91 ? -2.673 -8.264 -2.137 1.00 97.19 91 GLY A O 1
ATOM 688 N N . ILE A 1 92 ? -1.988 -9.593 -0.473 1.00 96.25 92 ILE A N 1
ATOM 689 C CA . ILE A 1 92 ? -0.707 -9.930 -1.117 1.00 96.25 92 ILE A CA 1
ATOM 690 C C . ILE A 1 92 ? -0.917 -10.760 -2.391 1.00 96.25 92 ILE A C 1
ATOM 692 O O . ILE A 1 92 ? -0.321 -10.456 -3.417 1.00 96.25 92 ILE A O 1
ATOM 696 N N . GLU A 1 93 ? -1.800 -11.759 -2.357 1.00 96.94 93 GLU A N 1
ATOM 697 C CA . GLU A 1 93 ? -2.126 -12.563 -3.544 1.00 96.94 93 GLU A CA 1
ATOM 698 C C . GLU A 1 93 ? -2.871 -11.730 -4.598 1.00 96.94 93 GLU A C 1
ATOM 700 O O . GLU A 1 93 ? -2.692 -11.918 -5.798 1.00 96.94 93 GLU A O 1
ATOM 705 N N . TRP A 1 94 ? -3.680 -10.766 -4.159 1.00 97.50 94 TRP A N 1
ATOM 706 C CA . TRP A 1 94 ? -4.322 -9.798 -5.038 1.00 97.50 94 TRP A CA 1
ATOM 707 C C . TRP A 1 94 ? -3.297 -8.866 -5.700 1.00 97.50 94 TRP A C 1
ATOM 709 O O . TRP A 1 94 ? -3.372 -8.652 -6.908 1.00 97.50 94 TRP A O 1
ATOM 719 N N . LEU A 1 95 ? -2.289 -8.383 -4.964 1.00 96.88 95 LEU A N 1
ATOM 720 C CA . LEU A 1 95 ? -1.179 -7.593 -5.515 1.00 96.88 95 LEU A CA 1
ATOM 721 C C . LEU A 1 95 ? -0.360 -8.366 -6.556 1.00 96.88 95 LEU A C 1
ATOM 723 O O . LEU A 1 95 ? 0.194 -7.751 -7.468 1.00 96.88 95 LEU A O 1
ATOM 727 N N . ASP A 1 96 ? -0.273 -9.693 -6.456 1.00 94.88 96 ASP A N 1
ATOM 728 C CA . ASP A 1 96 ? 0.406 -10.512 -7.466 1.00 94.88 96 ASP A CA 1
ATOM 729 C C . ASP A 1 96 ? -0.328 -10.497 -8.817 1.00 94.88 96 ASP A C 1
ATOM 731 O O . ASP A 1 96 ? 0.306 -10.640 -9.863 1.00 94.88 96 ASP A O 1
ATOM 735 N N . THR A 1 97 ? -1.643 -10.245 -8.829 1.00 95.38 97 THR A N 1
ATOM 736 C CA . THR A 1 97 ? -2.425 -10.127 -10.074 1.00 95.38 97 THR A CA 1
ATOM 737 C C . THR A 1 97 ? -2.105 -8.863 -10.873 1.00 95.38 97 THR A C 1
ATOM 739 O O . THR A 1 97 ? -2.465 -8.772 -12.044 1.00 95.38 97 THR A O 1
ATOM 742 N N . PHE A 1 98 ? -1.410 -7.892 -10.272 1.00 95.38 98 PHE A N 1
ATOM 743 C CA . PHE A 1 98 ? -1.083 -6.626 -10.928 1.00 95.38 98 PHE A CA 1
ATOM 744 C C . PHE A 1 98 ? 0.018 -6.790 -11.981 1.00 95.38 98 PHE A C 1
ATOM 746 O O . PHE A 1 98 ? 0.155 -5.943 -12.870 1.00 95.38 98 PHE A O 1
ATOM 753 N N . ASP A 1 99 ? 0.799 -7.869 -11.903 1.00 90.38 99 ASP A N 1
ATOM 754 C CA . ASP A 1 99 ? 1.899 -8.136 -12.821 1.00 90.38 99 ASP A CA 1
ATOM 755 C C . ASP A 1 99 ? 1.427 -8.200 -14.279 1.00 90.38 99 ASP A C 1
ATOM 757 O O . ASP A 1 99 ? 0.513 -8.936 -14.644 1.00 90.38 99 ASP A O 1
ATOM 761 N N . GLY A 1 100 ? 2.091 -7.433 -15.146 1.00 89.06 100 GLY A N 1
ATOM 762 C CA . GLY A 1 100 ? 1.759 -7.361 -16.572 1.00 89.06 100 GLY A CA 1
ATOM 763 C C . GLY A 1 100 ? 0.523 -6.516 -16.902 1.00 89.06 100 GLY A C 1
ATOM 764 O O . GLY A 1 100 ? 0.293 -6.249 -18.080 1.00 89.06 100 GLY A O 1
ATOM 765 N N . ILE A 1 101 ? -0.221 -6.054 -15.892 1.00 93.62 101 ILE A N 1
ATOM 766 C CA . ILE A 1 101 ? -1.368 -5.148 -16.041 1.00 93.62 101 ILE A CA 1
ATOM 767 C C . ILE A 1 101 ? -0.976 -3.738 -15.595 1.00 93.62 101 ILE A C 1
ATOM 769 O O . ILE A 1 101 ? -1.090 -2.783 -16.362 1.00 93.62 101 ILE A O 1
ATOM 773 N N . ILE A 1 102 ? -0.450 -3.607 -14.376 1.00 92.69 102 ILE A N 1
ATOM 774 C CA . ILE A 1 102 ? 0.062 -2.346 -13.845 1.00 92.69 102 ILE A CA 1
ATOM 775 C C . ILE A 1 102 ? 1.566 -2.278 -14.100 1.00 92.69 102 ILE A C 1
ATOM 777 O O . ILE A 1 102 ? 2.352 -3.032 -13.527 1.00 92.69 102 ILE A O 1
ATOM 781 N N . THR A 1 103 ? 1.965 -1.337 -14.954 1.00 92.06 103 THR A N 1
ATOM 782 C CA . THR A 1 103 ? 3.355 -1.141 -15.393 1.00 92.06 103 THR A CA 1
ATOM 783 C C . THR A 1 103 ? 4.094 -0.053 -14.618 1.00 92.06 103 THR A C 1
ATOM 785 O O . THR A 1 103 ? 5.257 0.220 -14.904 1.00 92.06 103 THR A O 1
ATOM 788 N N . GLU A 1 104 ? 3.463 0.576 -13.629 1.00 93.50 104 GLU A N 1
ATOM 789 C CA . GLU A 1 104 ? 4.038 1.646 -12.810 1.00 93.50 104 GLU A CA 1
ATOM 790 C C . GLU A 1 104 ? 3.905 1.324 -11.316 1.00 93.50 104 GLU A C 1
ATOM 792 O O . GLU A 1 104 ? 2.972 0.621 -10.925 1.00 93.50 104 GLU A O 1
ATOM 797 N N . PRO A 1 105 ? 4.816 1.815 -10.459 1.00 95.75 105 PRO A N 1
ATOM 798 C CA . PRO A 1 105 ? 4.658 1.682 -9.018 1.00 95.75 105 PRO A CA 1
ATOM 799 C C . PRO A 1 105 ? 3.356 2.330 -8.540 1.00 95.75 105 PRO A C 1
ATOM 801 O O . PRO A 1 105 ? 2.953 3.377 -9.050 1.00 95.75 105 PRO A O 1
ATOM 804 N N . LYS A 1 106 ? 2.711 1.730 -7.539 1.00 97.06 106 LYS A N 1
ATOM 805 C CA . LYS A 1 106 ? 1.447 2.223 -6.976 1.00 97.06 106 LYS A CA 1
ATOM 806 C C . LYS A 1 106 ? 1.445 2.131 -5.459 1.00 97.06 106 LYS A C 1
ATOM 808 O O . LYS A 1 106 ? 2.090 1.263 -4.875 1.00 97.06 106 LYS A O 1
ATOM 813 N N . LEU A 1 107 ? 0.689 3.023 -4.826 1.00 98.19 107 LEU A N 1
ATOM 814 C CA . LEU A 1 107 ? 0.274 2.837 -3.441 1.00 98.19 107 LEU A CA 1
ATOM 815 C C . LEU A 1 107 ? -1.025 2.054 -3.432 1.00 98.19 107 LEU A C 1
ATOM 817 O O . LEU A 1 107 ? -1.913 2.296 -4.247 1.00 98.19 107 LEU A O 1
ATOM 821 N N . VAL A 1 108 ? -1.125 1.106 -2.513 1.00 98.19 108 VAL A N 1
ATOM 822 C CA . VAL A 1 108 ? -2.285 0.231 -2.405 1.00 98.19 108 VAL A CA 1
ATOM 823 C C . VAL A 1 108 ? -2.678 0.135 -0.944 1.00 98.19 108 VAL A C 1
ATOM 825 O O . VAL A 1 108 ? -1.826 -0.023 -0.072 1.00 98.19 108 VAL A O 1
ATOM 828 N N . VAL A 1 109 ? -3.971 0.244 -0.675 1.00 98.44 109 VAL A N 1
ATOM 829 C CA . VAL A 1 109 ? -4.553 0.011 0.642 1.00 98.44 109 VAL A CA 1
ATOM 830 C C . VAL A 1 109 ? -5.474 -1.186 0.532 1.00 98.44 109 VAL A C 1
ATOM 832 O O . VAL A 1 109 ? -6.372 -1.208 -0.312 1.00 98.44 109 VAL A O 1
ATOM 835 N N . PHE A 1 110 ? -5.266 -2.176 1.389 1.00 98.44 110 PHE A N 1
ATOM 836 C CA . PHE A 1 110 ? -6.136 -3.339 1.443 1.00 98.44 110 PHE A CA 1
ATOM 837 C C . PHE A 1 110 ? -6.399 -3.790 2.875 1.00 98.44 110 PHE A C 1
ATOM 839 O O . PHE A 1 110 ? -5.676 -3.432 3.807 1.00 98.44 110 PHE A O 1
ATOM 846 N N . ASN A 1 111 ? -7.455 -4.577 3.039 1.00 98.06 111 ASN A N 1
ATOM 847 C CA . ASN A 1 111 ? -7.817 -5.185 4.307 1.00 98.06 111 ASN A CA 1
ATOM 848 C C . ASN A 1 111 ? -8.479 -6.537 4.051 1.00 98.06 111 ASN A C 1
ATOM 850 O O . ASN A 1 111 ? -9.545 -6.606 3.439 1.00 98.06 111 ASN A O 1
ATOM 854 N N . ASP A 1 112 ? -7.844 -7.600 4.531 1.00 97.44 112 ASP A N 1
ATOM 855 C CA . ASP A 1 112 ? -8.293 -8.971 4.284 1.00 97.44 112 ASP A CA 1
ATOM 856 C C . ASP A 1 112 ? -9.542 -9.339 5.097 1.00 97.44 112 ASP A C 1
ATOM 858 O O . ASP A 1 112 ? -10.285 -10.238 4.712 1.00 97.44 112 ASP A O 1
ATOM 862 N N . GLU A 1 113 ? -9.813 -8.634 6.200 1.00 97.12 113 GLU A N 1
ATOM 863 C CA . GLU A 1 113 ? -10.999 -8.871 7.030 1.00 97.12 113 GLU A CA 1
ATOM 864 C C . GLU A 1 113 ? -12.249 -8.210 6.437 1.00 97.12 113 GLU A C 1
ATOM 866 O O . GLU A 1 113 ? -13.332 -8.793 6.460 1.00 97.12 113 GLU A O 1
ATOM 871 N N . THR A 1 114 ? -12.111 -6.994 5.899 1.00 97.06 114 THR A N 1
ATOM 872 C CA . THR A 1 114 ? -13.231 -6.221 5.324 1.00 97.06 114 THR A CA 1
ATOM 873 C C . T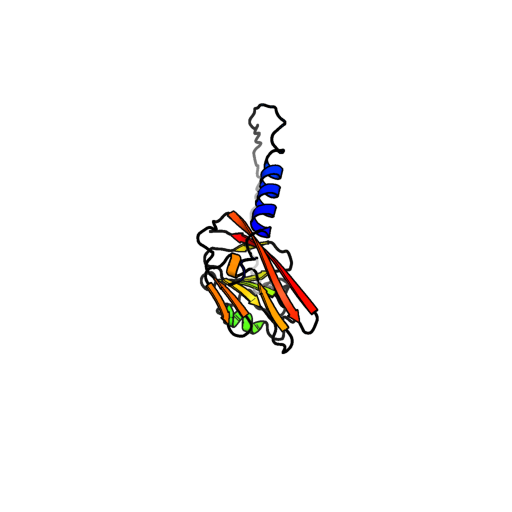HR A 1 114 ? -13.335 -6.336 3.802 1.00 97.06 114 THR A C 1
ATOM 875 O O . THR A 1 114 ? -14.250 -5.771 3.207 1.00 97.06 114 THR A O 1
ATOM 878 N N . ASN A 1 115 ? -12.409 -7.062 3.172 1.00 97.25 115 ASN A N 1
ATOM 879 C CA . ASN A 1 115 ? -12.219 -7.151 1.723 1.00 97.25 115 ASN A CA 1
ATOM 880 C C . ASN A 1 115 ? -11.982 -5.795 1.030 1.00 97.25 115 ASN A C 1
ATOM 882 O O . ASN A 1 115 ? -12.245 -5.642 -0.162 1.00 97.25 115 ASN A O 1
ATOM 886 N N . LYS A 1 116 ? -11.475 -4.794 1.757 1.00 97.38 116 LYS A N 1
ATOM 887 C CA . LYS A 1 116 ? -11.119 -3.503 1.164 1.00 97.38 116 LYS A CA 1
ATOM 888 C C . LYS A 1 116 ? -9.971 -3.688 0.175 1.00 97.38 116 LYS A C 1
ATOM 890 O O . LYS A 1 116 ? -8.962 -4.303 0.516 1.00 97.38 116 LYS A O 1
ATOM 895 N N . LYS A 1 117 ? -10.112 -3.108 -1.016 1.00 97.31 117 LYS A N 1
ATOM 896 C CA . LYS A 1 117 ? -9.126 -3.122 -2.101 1.00 97.31 117 LYS A CA 1
ATOM 897 C C . LYS A 1 117 ? -9.127 -1.760 -2.781 1.00 97.31 117 LYS A C 1
ATOM 899 O O . LYS A 1 117 ? -10.116 -1.371 -3.391 1.00 97.31 117 LYS A O 1
ATOM 904 N N . VAL A 1 118 ? -8.051 -0.996 -2.619 1.00 97.38 118 VAL A N 1
ATOM 905 C CA . VAL A 1 118 ? -7.950 0.374 -3.141 1.00 97.38 118 VAL A CA 1
ATOM 906 C C . VAL A 1 118 ? -6.561 0.597 -3.718 1.00 97.38 118 VAL A C 1
ATOM 908 O O . VAL A 1 118 ? -5.566 0.470 -3.008 1.00 97.38 118 VAL A O 1
ATOM 911 N N . ILE A 1 119 ? -6.494 0.978 -4.991 1.00 97.69 119 ILE A N 1
ATOM 912 C CA . ILE A 1 119 ? -5.276 1.507 -5.612 1.00 97.69 119 ILE A CA 1
ATOM 913 C C . ILE A 1 119 ? -5.339 3.027 -5.478 1.00 97.69 119 ILE A C 1
ATOM 915 O O . ILE A 1 119 ? -6.292 3.643 -5.943 1.00 97.69 119 ILE A O 1
ATOM 919 N N . VAL A 1 120 ? -4.349 3.616 -4.814 1.00 97.62 120 VAL A N 1
ATOM 920 C CA . VAL A 1 120 ? -4.318 5.045 -4.487 1.00 97.62 120 VAL A CA 1
ATOM 921 C C . VAL A 1 120 ? -3.540 5.790 -5.561 1.00 97.62 120 VAL A C 1
ATOM 923 O O . VAL A 1 120 ? -2.401 5.432 -5.883 1.00 97.62 120 VAL A O 1
ATOM 926 N N . GLU A 1 121 ? -4.146 6.836 -6.111 1.00 95.88 121 GLU A N 1
ATOM 927 C CA . GLU A 1 121 ? -3.500 7.671 -7.116 1.00 95.88 121 GLU A CA 1
ATOM 928 C C . GLU A 1 121 ? -2.578 8.722 -6.513 1.00 95.88 121 GLU A C 1
ATOM 930 O O . GLU A 1 121 ? -2.661 9.087 -5.340 1.00 95.88 121 GLU A O 1
ATOM 935 N N . GLU A 1 122 ? -1.704 9.255 -7.361 1.00 95.81 122 GLU A N 1
ATOM 936 C CA . GLU A 1 122 ? -0.761 10.290 -6.965 1.00 95.81 122 GLU A CA 1
ATOM 937 C C . GLU A 1 122 ? -1.477 11.535 -6.420 1.00 95.81 122 GLU A C 1
ATOM 939 O O . GLU A 1 122 ? -2.274 12.180 -7.104 1.00 95.81 122 GLU A O 1
ATOM 944 N N .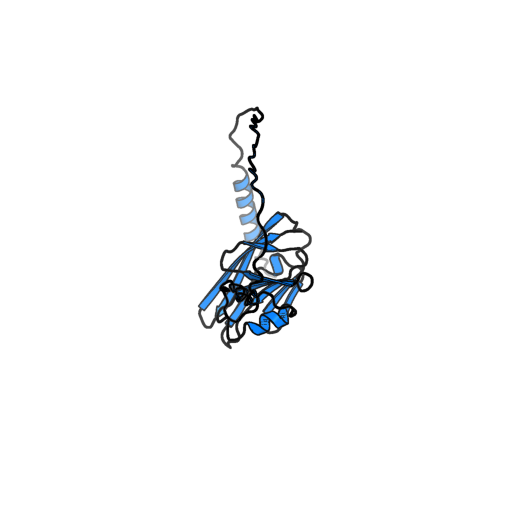 GLY A 1 123 ? -1.154 11.889 -5.177 1.00 95.06 123 GLY A N 1
ATOM 945 C CA . GLY A 1 123 ? -1.716 13.027 -4.453 1.00 95.06 123 GLY A CA 1
ATOM 946 C C . GLY A 1 123 ? -3.130 12.804 -3.910 1.00 95.06 123 GLY A C 1
ATOM 947 O O . GLY A 1 123 ? -3.699 13.730 -3.330 1.00 95.06 123 GLY A O 1
ATOM 948 N N . GLU A 1 124 ? -3.705 11.613 -4.078 1.00 97.50 124 GLU A N 1
ATOM 949 C CA . GLU A 1 124 ? -5.048 11.304 -3.598 1.00 97.50 124 GLU A CA 1
ATOM 950 C C . GLU A 1 124 ? -5.100 11.215 -2.067 1.00 97.50 124 GLU A C 1
ATOM 952 O O . GLU A 1 124 ? -4.137 10.825 -1.397 1.00 97.50 124 GLU A O 1
ATOM 957 N N . ARG A 1 125 ? -6.259 11.575 -1.502 1.00 98.19 125 ARG A N 1
ATOM 958 C CA . ARG A 1 125 ? -6.567 11.329 -0.096 1.00 98.19 125 ARG A CA 1
ATOM 959 C C . ARG A 1 125 ? -7.369 10.044 0.050 1.00 98.19 125 ARG A C 1
ATOM 961 O O . ARG A 1 125 ? -8.479 9.963 -0.461 1.00 98.19 125 ARG A O 1
ATOM 968 N N . VAL A 1 126 ? -6.863 9.112 0.849 1.00 97.75 126 VAL A N 1
ATOM 969 C CA . VAL A 1 126 ? -7.518 7.835 1.145 1.00 97.75 126 VAL A CA 1
ATOM 970 C C . VAL A 1 126 ? -7.900 7.750 2.623 1.00 97.75 126 VAL A C 1
ATOM 972 O O . VAL A 1 126 ? -7.153 8.185 3.506 1.00 97.75 126 VAL A O 1
ATOM 975 N N . GLU A 1 127 ? -9.082 7.207 2.908 1.00 98.06 127 GLU A N 1
ATOM 976 C CA . GLU A 1 127 ? -9.455 6.828 4.274 1.00 98.06 127 GLU A CA 1
ATOM 977 C C . GLU A 1 127 ? -8.777 5.508 4.638 1.00 98.06 127 GLU A C 1
ATOM 979 O O . GLU A 1 127 ? -8.767 4.578 3.835 1.00 98.06 127 GLU A O 1
ATOM 984 N N . PHE A 1 128 ? -8.206 5.421 5.836 1.00 98.25 128 PHE A N 1
ATOM 985 C CA . PHE A 1 128 ? -7.409 4.277 6.274 1.00 98.25 128 PHE A CA 1
ATOM 986 C C . PHE A 1 128 ? -7.789 3.899 7.707 1.00 98.25 128 PHE A C 1
ATOM 988 O O . PHE A 1 128 ? -7.555 4.676 8.638 1.00 98.25 128 PHE A O 1
ATOM 995 N N . SER A 1 129 ? -8.400 2.729 7.876 1.00 97.12 129 SER A N 1
ATOM 996 C CA . SER A 1 129 ? -8.783 2.182 9.180 1.00 97.12 129 SER A CA 1
ATOM 997 C C . SER A 1 129 ? -7.568 1.635 9.920 1.00 97.12 129 SER A C 1
ATOM 999 O O . SER A 1 129 ? -6.540 1.311 9.330 1.00 97.12 129 SER A O 1
ATOM 1001 N N . LEU A 1 130 ? -7.671 1.492 11.241 1.00 94.88 130 LEU A N 1
ATOM 1002 C CA . LEU A 1 130 ? -6.548 1.038 12.073 1.00 94.88 130 LEU A CA 1
ATOM 1003 C C . LEU A 1 130 ? -6.075 -0.394 11.760 1.00 94.88 130 LEU A C 1
ATOM 1005 O O . LEU A 1 130 ? -4.952 -0.754 12.119 1.00 94.88 130 LEU A O 1
ATOM 1009 N N . THR A 1 131 ? -6.926 -1.194 11.116 1.00 95.75 131 THR A N 1
ATOM 1010 C CA . THR A 1 131 ? -6.649 -2.572 10.686 1.00 95.75 131 THR A CA 1
ATOM 1011 C C . THR A 1 131 ? -6.228 -2.680 9.220 1.00 95.75 131 THR A C 1
ATOM 1013 O O . THR A 1 131 ? -5.868 -3.769 8.780 1.00 95.75 131 THR A O 1
ATOM 1016 N N . ASP A 1 132 ? -6.245 -1.577 8.466 1.00 98.06 132 ASP A N 1
ATOM 1017 C CA . ASP A 1 132 ? -5.830 -1.588 7.068 1.00 98.06 132 ASP A CA 1
ATOM 1018 C C . ASP A 1 132 ? -4.319 -1.812 6.934 1.00 98.06 132 ASP A C 1
ATOM 1020 O O . ASP A 1 132 ? -3.512 -1.515 7.824 1.00 98.06 132 ASP A O 1
ATOM 1024 N N . THR A 1 133 ? -3.940 -2.314 5.765 1.00 98.50 133 THR A N 1
ATOM 1025 C CA . THR A 1 133 ? -2.557 -2.502 5.343 1.00 98.50 133 THR A CA 1
ATOM 1026 C C . THR A 1 133 ? -2.231 -1.533 4.218 1.00 98.50 133 THR A C 1
ATOM 1028 O O . THR A 1 133 ? -2.986 -1.417 3.252 1.00 98.50 133 THR A O 1
ATOM 1031 N N . LEU A 1 134 ? -1.097 -0.841 4.337 1.00 98.56 134 LEU A N 1
ATOM 1032 C CA . LEU A 1 134 ? -0.525 -0.040 3.260 1.00 98.56 134 LEU A CA 1
ATOM 1033 C C . LEU A 1 134 ? 0.543 -0.865 2.547 1.00 98.56 134 LEU A C 1
ATOM 1035 O O . LEU A 1 134 ? 1.427 -1.428 3.192 1.00 98.56 134 LEU A O 1
ATOM 1039 N N . ALA A 1 135 ? 0.497 -0.885 1.223 1.00 98.38 135 ALA A N 1
ATOM 1040 C CA . ALA A 1 135 ? 1.517 -1.492 0.391 1.00 98.38 135 ALA A CA 1
ATOM 1041 C C . ALA A 1 135 ? 2.083 -0.487 -0.611 1.00 98.38 135 ALA A C 1
ATOM 1043 O O . ALA A 1 135 ? 1.354 0.280 -1.245 1.00 98.38 135 ALA A O 1
ATOM 1044 N N . VAL A 1 136 ? 3.400 -0.535 -0.782 1.00 98.12 136 VAL A N 1
ATOM 1045 C CA . VAL A 1 136 ? 4.082 0.044 -1.938 1.00 98.12 136 VAL A CA 1
ATOM 1046 C C . VAL A 1 136 ? 4.276 -1.080 -2.948 1.00 98.12 136 VAL A C 1
ATOM 1048 O O . VAL A 1 136 ? 5.120 -1.958 -2.759 1.00 98.12 136 VAL A O 1
ATOM 1051 N N . TYR A 1 137 ? 3.470 -1.061 -4.008 1.00 96.75 137 TYR A N 1
ATOM 1052 C CA . TYR A 1 137 ? 3.580 -1.985 -5.129 1.00 96.75 137 TYR A CA 1
ATOM 1053 C C . TYR A 1 137 ? 4.673 -1.514 -6.087 1.00 96.75 137 TYR A C 1
ATOM 1055 O O . TYR A 1 137 ? 4.661 -0.367 -6.543 1.00 96.75 137 TYR A O 1
ATOM 1063 N N . VAL A 1 138 ? 5.587 -2.421 -6.428 1.00 94.62 138 VAL A N 1
ATOM 1064 C CA . VAL A 1 138 ? 6.577 -2.234 -7.488 1.00 94.62 138 VAL A CA 1
ATOM 1065 C C . VAL A 1 138 ? 6.348 -3.308 -8.553 1.00 94.62 138 VAL A C 1
ATOM 1067 O O . VAL A 1 138 ? 6.342 -4.491 -8.204 1.00 94.62 138 VAL A O 1
ATOM 1070 N N . PRO A 1 139 ? 6.151 -2.925 -9.829 1.00 92.06 139 PRO A N 1
ATOM 1071 C CA . PRO A 1 139 ? 5.944 -3.884 -10.902 1.00 92.06 139 PRO A CA 1
ATOM 1072 C C . PRO A 1 139 ? 7.178 -4.751 -11.123 1.00 92.06 139 PRO A C 1
ATOM 1074 O O . PRO A 1 139 ? 8.310 -4.345 -10.858 1.00 92.06 139 PRO A O 1
ATOM 1077 N N . THR A 1 140 ? 6.946 -5.952 -11.644 1.00 87.56 140 THR A N 1
ATOM 1078 C CA . THR A 1 140 ? 8.018 -6.903 -11.933 1.00 87.56 140 THR A CA 1
ATOM 1079 C C . THR A 1 140 ? 8.822 -6.477 -13.149 1.00 87.56 140 THR A C 1
ATOM 1081 O O . THR A 1 140 ? 8.551 -6.865 -14.284 1.00 87.56 140 THR A O 1
ATOM 1084 N N . ASP A 1 141 ? 9.858 -5.698 -12.888 1.00 83.62 141 ASP A N 1
ATOM 1085 C CA . ASP A 1 141 ? 10.946 -5.425 -13.806 1.00 83.62 141 ASP A CA 1
ATOM 1086 C C . ASP A 1 141 ? 12.272 -5.434 -13.017 1.00 83.62 141 ASP A C 1
ATOM 1088 O O . ASP A 1 141 ? 12.301 -5.274 -11.798 1.00 83.62 141 ASP A O 1
ATOM 1092 N N . ASN A 1 142 ? 13.393 -5.711 -13.687 1.00 76.25 142 ASN A N 1
ATOM 1093 C CA . ASN A 1 142 ? 14.697 -5.817 -13.011 1.00 76.25 142 ASN A CA 1
ATOM 1094 C C . ASN A 1 142 ? 15.332 -4.445 -12.714 1.00 76.25 142 ASN A C 1
ATOM 1096 O O . ASN A 1 142 ? 16.494 -4.385 -12.310 1.00 76.25 142 ASN A O 1
ATOM 1100 N N . GLU A 1 143 ? 14.613 -3.352 -12.965 1.00 87.12 143 GLU A N 1
ATOM 1101 C CA . GLU A 1 143 ? 15.147 -1.989 -12.938 1.00 87.12 143 GLU A CA 1
ATOM 1102 C C . GLU A 1 143 ? 14.448 -1.102 -11.903 1.00 87.12 143 GLU A C 1
ATOM 1104 O O . GLU A 1 143 ? 14.971 -0.032 -11.583 1.00 87.12 143 GLU A O 1
ATOM 1109 N N . THR A 1 144 ? 13.311 -1.541 -11.355 1.00 92.50 144 THR A N 1
ATOM 1110 C CA . THR A 1 144 ? 12.497 -0.784 -10.409 1.00 92.50 144 THR A CA 1
ATOM 1111 C C . THR A 1 144 ? 12.679 -1.293 -8.981 1.00 92.50 144 THR A C 1
ATOM 1113 O O . THR A 1 144 ? 12.587 -2.484 -8.694 1.00 92.50 144 THR A O 1
ATOM 1116 N N . SER A 1 145 ? 12.942 -0.382 -8.044 1.00 92.94 145 SER A N 1
ATOM 1117 C CA . SER A 1 145 ? 13.106 -0.706 -6.624 1.00 92.94 145 SER A CA 1
ATOM 1118 C C . SER A 1 145 ? 12.726 0.458 -5.714 1.00 92.94 145 SER A C 1
ATOM 1120 O O . SER A 1 145 ? 12.816 1.630 -6.088 1.00 92.94 145 SER A O 1
ATOM 1122 N N . ILE A 1 146 ? 12.316 0.141 -4.487 1.00 95.19 146 ILE A N 1
ATOM 1123 C CA . ILE A 1 146 ? 12.001 1.140 -3.463 1.00 95.19 146 ILE A CA 1
ATOM 1124 C C . ILE A 1 146 ? 13.316 1.698 -2.910 1.00 95.19 146 ILE A C 1
ATOM 1126 O O . ILE A 1 146 ? 14.118 0.970 -2.328 1.00 95.19 146 ILE A O 1
ATOM 1130 N N . LYS A 1 147 ? 13.542 3.005 -3.070 1.00 95.31 147 LYS A N 1
ATOM 1131 C CA . LYS A 1 147 ? 14.721 3.694 -2.521 1.00 95.31 147 LYS A CA 1
ATOM 1132 C C . LYS A 1 147 ? 14.488 4.163 -1.092 1.00 95.31 147 LYS A C 1
ATOM 1134 O O . LYS A 1 147 ? 15.394 4.081 -0.266 1.00 95.31 147 LYS A O 1
ATOM 1139 N N . SER A 1 148 ? 13.300 4.689 -0.807 1.00 96.06 148 SER A N 1
ATOM 1140 C CA . SER A 1 148 ? 12.901 5.100 0.542 1.00 96.06 148 SER A CA 1
ATOM 1141 C C . SER A 1 148 ? 11.398 5.316 0.624 1.00 96.06 148 SER A C 1
ATOM 1143 O O . SER A 1 148 ? 10.797 5.771 -0.345 1.00 96.06 148 SER A O 1
ATOM 1145 N N . SER A 1 149 ? 10.817 5.130 1.800 1.00 97.31 149 SER A N 1
ATOM 1146 C CA . SER A 1 149 ? 9.429 5.478 2.092 1.00 97.31 149 SER A CA 1
ATOM 1147 C C . SER A 1 149 ? 9.312 6.152 3.456 1.00 97.31 149 SER A C 1
ATOM 1149 O O . SER A 1 149 ? 10.245 6.142 4.262 1.00 97.31 149 SER A O 1
ATOM 1151 N N . ARG A 1 150 ? 8.145 6.741 3.719 1.00 97.19 150 ARG A N 1
ATOM 1152 C CA . ARG A 1 150 ? 7.765 7.241 5.046 1.00 97.19 150 ARG A CA 1
ATOM 1153 C C . ARG A 1 150 ? 7.041 6.192 5.888 1.00 97.19 150 ARG A C 1
ATOM 1155 O O . ARG A 1 150 ? 6.485 6.540 6.924 1.00 97.19 150 ARG A O 1
ATOM 1162 N N . SER A 1 151 ? 7.038 4.921 5.484 1.00 96.44 151 SER A N 1
ATOM 1163 C CA . SER A 1 151 ? 6.334 3.855 6.205 1.00 96.44 151 SER A CA 1
ATOM 1164 C C . SER A 1 151 ? 6.758 3.792 7.672 1.00 96.44 151 SER A C 1
ATOM 1166 O O . SER A 1 151 ? 5.917 3.841 8.563 1.00 96.44 151 SER A O 1
ATOM 1168 N N . SER A 1 152 ? 8.061 3.810 7.956 1.00 96.00 152 SER A N 1
ATOM 1169 C CA . SER A 1 152 ? 8.562 3.758 9.338 1.00 96.00 152 SER A CA 1
ATOM 1170 C C . SER A 1 152 ? 8.330 5.040 10.152 1.00 96.00 152 SER A C 1
ATOM 1172 O O . SER A 1 152 ? 8.525 5.016 11.365 1.00 96.00 152 SER A O 1
ATOM 1174 N N . ASP A 1 153 ? 7.909 6.147 9.527 1.00 96.25 153 ASP A N 1
ATOM 1175 C CA . ASP A 1 153 ? 7.506 7.358 10.258 1.00 96.25 153 ASP A CA 1
ATOM 1176 C C . ASP A 1 153 ? 6.142 7.161 10.945 1.00 96.25 153 ASP A C 1
ATOM 1178 O O . ASP A 1 153 ? 5.858 7.817 11.951 1.00 96.25 153 ASP A O 1
ATOM 1182 N N . TYR A 1 154 ? 5.289 6.293 10.387 1.00 96.94 154 TYR A N 1
ATOM 1183 C CA . TYR A 1 154 ? 3.872 6.187 10.750 1.00 96.94 154 TYR A CA 1
ATOM 1184 C C . TYR A 1 154 ? 3.442 4.792 11.193 1.00 96.94 154 TYR A C 1
ATOM 1186 O O . TYR A 1 154 ? 2.470 4.679 11.934 1.00 96.94 154 TYR A O 1
ATOM 1194 N N . PHE A 1 155 ? 4.146 3.742 10.777 1.00 97.88 155 PHE A N 1
ATOM 1195 C CA . PHE A 1 155 ? 3.791 2.352 11.040 1.00 97.88 155 PHE A CA 1
ATOM 1196 C C . PHE A 1 155 ? 4.843 1.672 11.915 1.00 97.88 155 PHE A C 1
ATOM 1198 O O . PHE A 1 155 ? 6.045 1.899 11.779 1.00 97.88 155 PHE A O 1
ATOM 1205 N N . GLN A 1 156 ? 4.378 0.830 12.836 1.00 96.94 156 GLN A N 1
ATOM 1206 C CA . GLN A 1 156 ? 5.232 0.051 13.733 1.00 96.94 156 GLN A CA 1
ATOM 1207 C C . GLN A 1 156 ? 5.867 -1.130 13.007 1.00 96.94 156 GLN A C 1
ATOM 1209 O O . GLN A 1 156 ? 7.010 -1.487 13.291 1.00 96.94 156 GLN A O 1
ATOM 1214 N N . ASN A 1 157 ? 5.117 -1.726 12.082 1.00 97.56 157 ASN A N 1
ATOM 1215 C CA . ASN A 1 157 ? 5.542 -2.890 11.331 1.00 97.56 157 ASN A CA 1
ATOM 1216 C C . ASN A 1 157 ? 5.731 -2.470 9.880 1.00 97.56 157 ASN A C 1
ATOM 1218 O O . ASN A 1 157 ? 4.773 -2.070 9.224 1.00 97.56 157 ASN A O 1
ATOM 1222 N N . VAL A 1 158 ? 6.966 -2.565 9.398 1.00 97.69 158 VAL A N 1
ATOM 1223 C CA . VAL A 1 158 ? 7.306 -2.363 7.992 1.00 97.69 158 VAL A CA 1
ATOM 1224 C C . VAL A 1 158 ? 8.200 -3.516 7.580 1.00 97.69 158 VAL A C 1
ATOM 1226 O O . VAL A 1 158 ? 9.242 -3.748 8.197 1.00 97.69 158 VAL A O 1
ATOM 1229 N N . GLU A 1 159 ? 7.789 -4.248 6.559 1.00 96.69 159 GLU A N 1
ATOM 1230 C CA . GLU A 1 159 ? 8.521 -5.398 6.049 1.00 96.69 159 GLU A CA 1
ATOM 1231 C C . GLU A 1 159 ? 8.521 -5.423 4.525 1.00 96.69 159 GLU A C 1
ATOM 1233 O O . GLU A 1 159 ? 7.634 -4.878 3.878 1.00 96.69 159 GLU A O 1
ATOM 1238 N N . ASN A 1 160 ? 9.539 -6.059 3.948 1.00 94.56 160 ASN A N 1
ATOM 1239 C CA . ASN A 1 160 ? 9.591 -6.292 2.511 1.00 94.56 160 ASN A CA 1
ATOM 1240 C C . ASN A 1 160 ? 9.145 -7.727 2.233 1.00 94.56 160 ASN A C 1
ATOM 1242 O O . ASN A 1 160 ? 9.803 -8.674 2.673 1.00 94.56 160 ASN A O 1
ATOM 1246 N N . VAL A 1 161 ? 8.047 -7.881 1.498 1.00 91.88 161 VAL A N 1
ATOM 1247 C CA . VAL A 1 161 ? 7.491 -9.172 1.085 1.00 91.88 161 VAL A CA 1
ATOM 1248 C C . VAL A 1 161 ? 7.678 -9.297 -0.420 1.00 91.88 161 VAL A C 1
ATOM 1250 O O . VAL A 1 161 ? 6.920 -8.745 -1.214 1.00 91.88 161 VAL A O 1
ATOM 1253 N N . GLY A 1 162 ? 8.751 -9.980 -0.823 1.00 87.56 162 GLY A N 1
ATOM 1254 C CA . GLY A 1 162 ? 9.145 -10.051 -2.229 1.00 87.56 162 GLY A CA 1
ATOM 1255 C C . GLY A 1 162 ? 9.498 -8.666 -2.775 1.00 87.56 162 GLY A C 1
ATOM 1256 O O . GLY A 1 162 ? 10.521 -8.097 -2.399 1.00 87.56 162 GLY A O 1
ATOM 1257 N N . ARG A 1 163 ? 8.654 -8.143 -3.668 1.00 86.44 163 ARG A N 1
ATOM 1258 C CA . ARG A 1 163 ? 8.798 -6.831 -4.330 1.00 86.44 163 ARG A CA 1
ATOM 1259 C C . ARG A 1 163 ? 7.955 -5.721 -3.692 1.00 86.44 163 ARG A C 1
ATOM 1261 O O . ARG A 1 163 ? 7.954 -4.596 -4.183 1.00 86.44 163 ARG A O 1
ATOM 1268 N N . TYR A 1 164 ? 7.230 -6.038 -2.625 1.00 94.19 164 TYR A N 1
ATOM 1269 C CA . TYR A 1 164 ? 6.343 -5.112 -1.935 1.00 94.19 164 TYR A CA 1
ATOM 1270 C C . TYR A 1 164 ? 6.976 -4.649 -0.633 1.00 94.19 164 TYR A C 1
ATOM 1272 O O . TYR A 1 164 ? 7.536 -5.463 0.100 1.00 94.19 164 TYR A O 1
ATOM 1280 N N . GLU A 1 165 ? 6.819 -3.372 -0.303 1.00 97.62 165 GLU A N 1
ATOM 1281 C CA . GLU A 1 165 ? 6.938 -2.935 1.086 1.00 97.62 165 GLU A CA 1
ATOM 1282 C C . GLU A 1 165 ? 5.541 -2.914 1.697 1.00 97.62 165 GLU A C 1
ATOM 1284 O O . GLU A 1 165 ? 4.642 -2.264 1.164 1.00 97.62 165 GLU A O 1
ATOM 1289 N N . ILE A 1 166 ? 5.369 -3.632 2.800 1.00 98.44 166 ILE A N 1
ATOM 1290 C CA . ILE A 1 166 ? 4.112 -3.781 3.521 1.00 98.44 166 ILE A CA 1
ATOM 1291 C C . ILE A 1 166 ? 4.246 -3.081 4.864 1.00 98.44 166 ILE A C 1
ATOM 1293 O O . ILE A 1 166 ? 5.162 -3.365 5.638 1.00 98.44 166 ILE A O 1
ATOM 1297 N N . ALA A 1 167 ? 3.326 -2.164 5.140 1.00 98.38 167 ALA A N 1
ATOM 1298 C CA . ALA A 1 167 ? 3.278 -1.393 6.365 1.00 98.38 167 ALA A CA 1
ATOM 1299 C C . ALA A 1 167 ? 1.936 -1.604 7.074 1.00 98.38 167 ALA A C 1
ATOM 1301 O O . ALA A 1 167 ? 0.864 -1.398 6.503 1.00 98.38 167 ALA A O 1
ATOM 1302 N N . THR A 1 168 ? 2.001 -2.019 8.338 1.00 97.44 168 THR A N 1
ATOM 1303 C CA . THR A 1 168 ? 0.825 -2.290 9.172 1.00 97.44 168 THR A CA 1
ATOM 1304 C C . THR A 1 168 ? 0.982 -1.672 10.550 1.00 97.44 168 THR A C 1
ATOM 1306 O O . THR A 1 168 ? 2.095 -1.423 11.020 1.00 97.44 168 THR A O 1
ATOM 1309 N N . LYS A 1 169 ? -0.162 -1.453 11.209 1.00 95.69 169 LYS A N 1
ATOM 1310 C CA . LYS A 1 169 ? -0.278 -0.936 12.5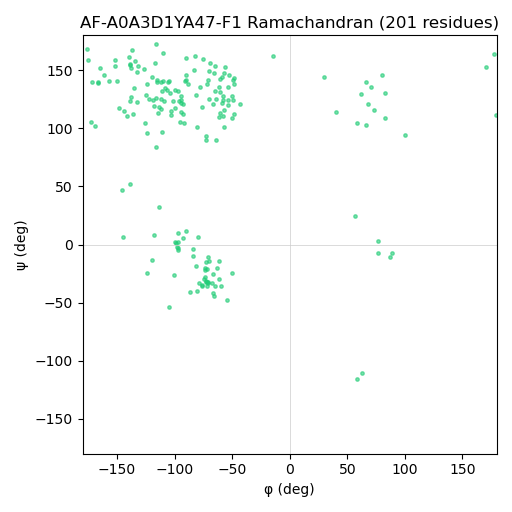77 1.00 95.69 169 LYS A CA 1
ATOM 1311 C C . LYS A 1 169 ? 0.379 0.435 12.766 1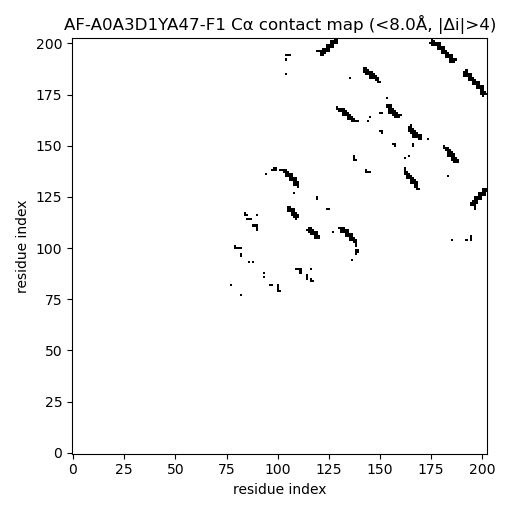.00 95.69 169 LYS A C 1
ATOM 1313 O O . LYS A 1 169 ? 1.594 0.548 12.919 1.00 95.69 169 LYS A O 1
ATOM 1318 N N . PHE A 1 170 ? -0.433 1.484 12.854 1.00 95.94 170 PHE A N 1
ATOM 1319 C CA . PHE A 1 170 ? 0.073 2.825 13.148 1.00 95.94 170 PHE A CA 1
ATOM 1320 C C . PHE A 1 170 ? 0.870 2.900 14.458 1.00 95.94 170 PHE A C 1
ATOM 1322 O O . PHE A 1 170 ? 0.634 2.151 15.410 1.00 95.94 170 PHE A O 1
ATOM 1329 N N . THR A 1 171 ? 1.804 3.844 14.536 1.00 93.88 171 THR A N 1
ATOM 1330 C CA . THR A 1 171 ? 2.477 4.214 15.783 1.00 93.88 171 THR A CA 1
ATOM 1331 C C . THR A 1 171 ? 1.462 4.727 16.811 1.00 93.88 171 THR A C 1
ATOM 1333 O O . THR A 1 171 ? 0.516 5.437 16.472 1.00 93.88 171 THR A O 1
ATOM 1336 N N . ASP A 1 172 ? 1.661 4.396 18.092 1.00 90.38 172 ASP A N 1
ATOM 1337 C CA . ASP A 1 172 ? 0.659 4.601 19.160 1.00 90.38 172 ASP A CA 1
ATOM 1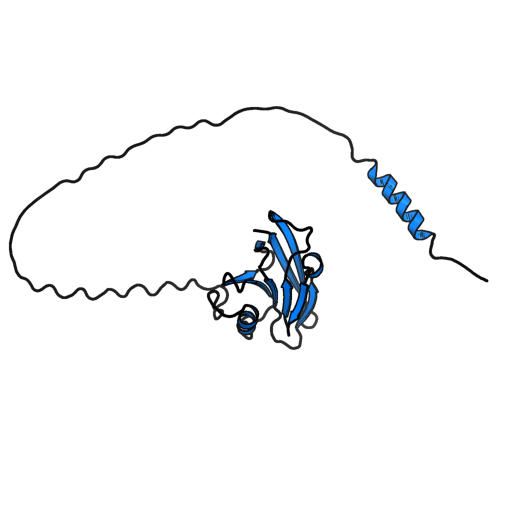338 C C . ASP A 1 172 ? 0.250 6.074 19.397 1.00 90.38 172 ASP A C 1
ATOM 1340 O O . ASP A 1 172 ? -0.722 6.369 20.092 1.00 90.38 172 ASP A O 1
ATOM 1344 N N . ASN A 1 173 ? 1.008 7.030 18.858 1.00 90.31 173 ASN A N 1
ATOM 1345 C CA . ASN A 1 173 ? 0.736 8.463 18.954 1.00 90.31 173 ASN A CA 1
ATOM 1346 C C . ASN A 1 173 ? -0.261 8.983 17.902 1.00 90.31 173 ASN A C 1
ATOM 1348 O O . ASN A 1 173 ? -0.685 10.136 18.009 1.00 90.31 173 ASN A O 1
ATOM 1352 N N . LEU A 1 174 ? -0.618 8.177 16.901 1.00 93.56 174 LEU A N 1
ATOM 1353 C CA . LEU A 1 174 ? -1.558 8.539 15.843 1.00 93.56 174 LEU A CA 1
ATOM 1354 C C . LEU A 1 174 ? -2.990 8.157 16.235 1.00 93.56 174 LEU A C 1
ATOM 1356 O O . LEU A 1 174 ? -3.224 7.128 16.863 1.00 93.56 174 LEU A O 1
ATOM 1360 N N . LYS A 1 175 ? -3.959 9.015 15.900 1.00 94.06 175 LYS A N 1
ATOM 1361 C CA . LYS A 1 175 ? -5.367 8.859 16.303 1.00 94.06 175 LYS A CA 1
ATOM 1362 C C . LYS A 1 175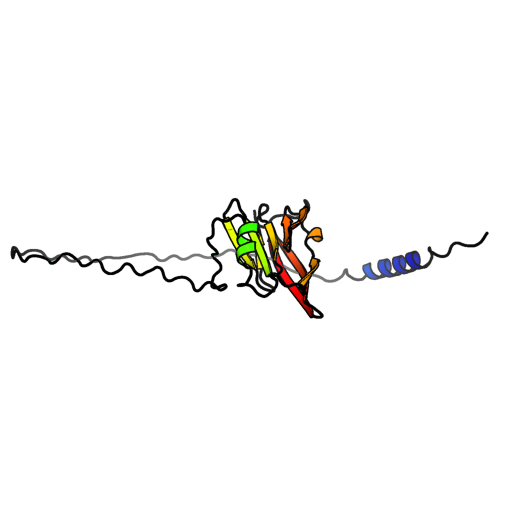 ? -6.313 9.040 15.114 1.00 94.06 175 LYS A C 1
ATOM 1364 O O . LYS A 1 175 ? -5.966 9.816 14.215 1.00 94.06 175 LYS A O 1
ATOM 1369 N N . PRO A 1 176 ? -7.512 8.429 15.134 1.00 96.38 176 PRO A N 1
ATOM 1370 C CA . PRO A 1 176 ? -8.564 8.734 14.168 1.00 96.38 176 PRO A CA 1
ATOM 1371 C C . PRO A 1 176 ? -8.802 10.245 14.029 1.00 96.38 176 PRO A C 1
ATOM 1373 O O . PRO A 1 176 ? -8.705 11.000 15.000 1.00 96.38 176 PRO A O 1
ATOM 1376 N N . GLY A 1 177 ? -9.050 10.692 12.800 1.00 96.25 177 GLY A N 1
ATOM 1377 C CA . GLY A 1 177 ? -9.141 12.102 12.417 1.00 96.25 177 GLY A CA 1
ATOM 1378 C C . GLY A 1 177 ? -7.803 12.760 12.052 1.00 96.25 177 GLY A C 1
ATOM 1379 O O . GLY A 1 177 ? -7.806 13.863 11.506 1.00 96.25 177 GLY A O 1
ATOM 1380 N N . THR A 1 178 ? -6.663 12.106 12.304 1.00 97.06 178 THR A N 1
ATOM 1381 C CA . THR A 1 178 ? -5.350 12.596 11.849 1.00 97.06 178 THR A CA 1
ATOM 1382 C C . THR A 1 178 ? -5.222 12.427 10.336 1.00 97.06 178 THR A C 1
ATOM 1384 O O . THR A 1 178 ? -5.586 11.384 9.798 1.00 97.06 178 THR A O 1
ATOM 1387 N N . ILE A 1 179 ? -4.668 13.435 9.659 1.00 98.00 179 ILE A N 1
ATOM 1388 C CA . ILE A 1 179 ? -4.300 13.358 8.242 1.00 98.00 179 ILE A CA 1
ATOM 1389 C C . ILE A 1 179 ? -2.774 13.337 8.147 1.00 98.00 179 ILE A C 1
ATOM 1391 O O . ILE A 1 179 ? -2.104 14.233 8.666 1.00 98.00 179 ILE A O 1
ATOM 1395 N N . LEU A 1 180 ? -2.231 12.308 7.504 1.00 96.88 180 LEU A N 1
ATOM 1396 C CA . LEU A 1 180 ? -0.801 12.112 7.289 1.00 96.88 180 LEU A CA 1
ATOM 1397 C C . LEU A 1 180 ? -0.456 12.405 5.834 1.00 96.88 180 LEU A C 1
ATOM 1399 O O . LEU A 1 180 ? -1.176 11.984 4.936 1.00 96.88 180 LEU A O 1
ATOM 1403 N N . SER A 1 181 ? 0.675 13.064 5.595 1.00 97.94 181 SER A N 1
ATOM 1404 C CA . SER A 1 181 ? 1.257 13.150 4.255 1.00 97.94 181 SER A CA 1
ATOM 1405 C C . SER A 1 181 ? 2.239 11.996 4.077 1.00 97.94 181 SER A C 1
ATOM 1407 O O . SER A 1 181 ? 3.333 12.004 4.650 1.00 97.94 181 SER A O 1
ATOM 1409 N N . TYR A 1 182 ? 1.822 10.992 3.314 1.00 98.38 182 TYR A N 1
ATOM 1410 C CA . TYR A 1 182 ? 2.635 9.835 2.981 1.00 98.38 182 TYR A CA 1
ATOM 1411 C C . TYR A 1 182 ? 3.428 10.081 1.696 1.00 98.38 182 TYR A C 1
ATOM 1413 O O . TYR A 1 182 ? 2.958 10.755 0.779 1.00 98.38 182 TYR A O 1
ATOM 1421 N N . GLY A 1 183 ? 4.635 9.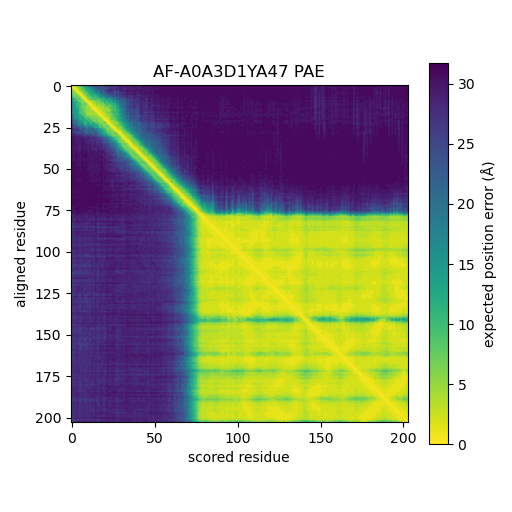518 1.641 1.00 98.00 183 GLY A N 1
ATOM 1422 C CA . GLY A 1 183 ? 5.503 9.593 0.475 1.00 98.00 183 GLY A CA 1
ATOM 1423 C C . GLY A 1 183 ? 6.394 8.361 0.351 1.00 98.00 183 GLY A C 1
ATOM 1424 O O . GLY A 1 183 ? 6.931 7.875 1.350 1.00 98.00 183 GLY A O 1
ATOM 1425 N N . ALA A 1 184 ? 6.597 7.893 -0.874 1.00 98.12 184 ALA A N 1
ATOM 1426 C CA . ALA A 1 184 ? 7.620 6.924 -1.234 1.00 98.12 184 ALA A CA 1
ATOM 1427 C C . ALA A 1 184 ? 8.386 7.387 -2.476 1.00 98.12 184 ALA A C 1
ATOM 1429 O O . ALA A 1 184 ? 7.860 8.085 -3.343 1.00 98.12 184 ALA A O 1
ATOM 1430 N N . ILE A 1 185 ? 9.658 7.013 -2.529 1.00 97.69 185 ILE A N 1
ATOM 1431 C CA . ILE A 1 185 ? 10.572 7.284 -3.628 1.00 97.69 185 ILE A CA 1
ATOM 1432 C C . ILE A 1 185 ? 11.000 5.940 -4.199 1.00 97.69 185 ILE A C 1
ATOM 1434 O O . ILE A 1 185 ? 11.623 5.125 -3.510 1.00 97.69 185 ILE A O 1
ATOM 1438 N N . ILE A 1 186 ? 10.680 5.743 -5.468 1.00 97.00 186 ILE A N 1
ATOM 1439 C CA . ILE A 1 186 ? 10.987 4.554 -6.249 1.00 97.00 186 ILE A CA 1
ATOM 1440 C C . ILE A 1 186 ? 12.015 4.949 -7.302 1.00 97.00 186 ILE A C 1
ATOM 1442 O O . ILE A 1 186 ? 11.949 6.040 -7.865 1.00 97.00 186 ILE A O 1
ATOM 1446 N N . ILE A 1 187 ? 12.986 4.084 -7.551 1.00 95.56 187 ILE A N 1
ATOM 1447 C CA . ILE A 1 187 ? 13.942 4.250 -8.644 1.00 95.56 187 ILE A CA 1
ATOM 1448 C C . ILE A 1 187 ? 13.588 3.249 -9.725 1.00 95.56 187 ILE A C 1
ATOM 1450 O O . ILE A 1 187 ? 13.395 2.086 -9.391 1.00 95.56 187 ILE A O 1
ATOM 1454 N N . ARG A 1 188 ? 13.529 3.700 -10.979 1.00 93.81 188 ARG A N 1
ATOM 1455 C CA . ARG A 1 188 ? 13.388 2.876 -12.183 1.00 93.81 188 ARG A CA 1
ATOM 1456 C C . ARG A 1 188 ? 14.518 3.232 -13.142 1.00 93.81 188 ARG A C 1
ATOM 1458 O O . ARG A 1 188 ? 14.496 4.300 -13.749 1.00 93.81 188 ARG A O 1
ATOM 1465 N N . GLY A 1 189 ? 15.530 2.374 -13.243 1.00 91.00 189 GLY A N 1
ATOM 1466 C CA . GLY A 1 189 ? 16.761 2.719 -13.958 1.00 91.00 189 GLY A CA 1
ATOM 1467 C C . GLY A 1 189 ? 17.414 3.969 -13.347 1.00 91.00 189 GLY A C 1
ATOM 1468 O O . GLY A 1 189 ? 17.796 3.954 -12.179 1.00 91.00 189 GLY A O 1
ATOM 1469 N N . ASP A 1 190 ? 17.500 5.055 -14.119 1.00 91.38 190 ASP A N 1
ATOM 1470 C CA . ASP A 1 190 ? 18.017 6.358 -13.663 1.00 91.38 190 ASP A CA 1
ATOM 1471 C C . ASP A 1 190 ? 16.909 7.347 -13.236 1.00 91.38 190 ASP A C 1
ATOM 1473 O O . ASP A 1 190 ? 17.201 8.463 -12.795 1.00 91.38 190 ASP A O 1
ATOM 1477 N N . GLU A 1 191 ? 15.635 6.967 -13.367 1.00 94.81 191 GLU A N 1
ATOM 1478 C CA . GLU A 1 191 ? 14.488 7.822 -13.057 1.00 94.81 191 GLU A CA 1
ATOM 1479 C C . GLU A 1 191 ? 14.049 7.683 -11.594 1.00 94.81 191 GLU A C 1
ATOM 1481 O O . GLU A 1 191 ? 14.027 6.590 -11.027 1.00 94.81 191 GLU A O 1
ATOM 1486 N N . GLU A 1 192 ? 13.665 8.808 -10.980 1.00 96.31 192 GLU A N 1
ATOM 1487 C CA . GLU A 1 192 ? 13.053 8.848 -9.649 1.00 96.31 192 GLU A CA 1
ATOM 1488 C C . GLU A 1 192 ? 11.545 9.078 -9.784 1.00 96.31 192 GLU A C 1
ATOM 1490 O O . GLU A 1 192 ? 11.106 10.144 -10.218 1.00 96.31 192 GLU A O 1
ATOM 1495 N N . ILE A 1 193 ? 10.758 8.089 -9.370 1.00 96.69 193 ILE A N 1
ATOM 1496 C CA . ILE A 1 193 ? 9.300 8.150 -9.308 1.00 96.69 193 ILE A CA 1
ATOM 1497 C C . ILE A 1 193 ? 8.904 8.437 -7.862 1.00 96.69 193 ILE A C 1
ATOM 1499 O O . ILE A 1 193 ? 9.408 7.817 -6.922 1.00 96.69 193 ILE A O 1
ATOM 1503 N N . ARG A 1 194 ? 7.992 9.389 -7.673 1.00 97.19 194 ARG A N 1
ATOM 1504 C CA . ARG A 1 194 ? 7.435 9.715 -6.360 1.00 97.19 194 ARG A CA 1
ATOM 1505 C C . ARG A 1 194 ? 6.006 9.231 -6.295 1.00 97.19 194 ARG A C 1
ATOM 1507 O O . ARG A 1 194 ? 5.255 9.457 -7.233 1.00 97.19 194 ARG A O 1
ATOM 1514 N N . LEU A 1 195 ? 5.684 8.594 -5.179 1.00 98.00 195 LEU A N 1
ATOM 1515 C CA . LEU A 1 195 ? 4.334 8.209 -4.819 1.00 98.00 195 LEU A CA 1
ATOM 1516 C C . LEU A 1 195 ? 3.937 9.011 -3.586 1.00 98.00 195 LEU A C 1
ATOM 1518 O O . LEU A 1 195 ? 4.530 8.816 -2.526 1.00 98.00 195 LEU A O 1
ATOM 1522 N N . ASN A 1 196 ? 2.977 9.915 -3.708 1.00 98.19 196 ASN A N 1
ATOM 1523 C CA . ASN A 1 196 ? 2.473 10.731 -2.611 1.00 98.19 196 ASN A CA 1
ATOM 1524 C C . ASN A 1 196 ? 0.986 10.469 -2.398 1.00 98.19 196 ASN A C 1
ATOM 1526 O O . ASN A 1 196 ? 0.233 10.303 -3.350 1.00 98.19 196 ASN A O 1
ATOM 1530 N N . ALA A 1 197 ? 0.558 10.488 -1.141 1.00 98.44 197 ALA A N 1
ATOM 1531 C CA . ALA A 1 197 ? -0.851 10.394 -0.780 1.00 98.44 197 ALA A CA 1
ATOM 1532 C C . ALA A 1 197 ? -1.115 11.112 0.545 1.00 98.44 197 ALA A C 1
ATOM 1534 O O . ALA A 1 197 ? -0.214 11.298 1.370 1.00 98.44 197 ALA A O 1
ATOM 1535 N N . GLU A 1 198 ? -2.370 11.479 0.776 1.00 98.44 198 GLU A N 1
ATOM 1536 C CA . GLU A 1 198 ? -2.846 11.869 2.098 1.00 98.44 198 GLU A CA 1
ATOM 1537 C C . GLU A 1 198 ? -3.613 10.711 2.741 1.00 98.44 198 GLU A C 1
ATOM 1539 O O . GLU A 1 198 ? -4.600 10.223 2.201 1.00 98.44 198 GLU A O 1
ATOM 1544 N N . ILE A 1 199 ? -3.194 10.279 3.925 1.00 98.25 199 ILE A N 1
ATOM 1545 C CA . ILE A 1 199 ? -3.847 9.192 4.657 1.00 98.25 199 ILE A CA 1
ATOM 1546 C C . ILE A 1 199 ? -4.676 9.804 5.780 1.00 98.25 199 ILE A C 1
ATOM 1548 O O . ILE A 1 199 ? -4.122 10.358 6.731 1.00 98.25 199 ILE A O 1
ATOM 1552 N N . LYS A 1 200 ? -6.003 9.713 5.683 1.00 98.31 200 LYS A N 1
ATOM 1553 C CA . LYS A 1 200 ? -6.919 10.106 6.758 1.00 98.31 200 LYS A CA 1
ATOM 1554 C C . LYS A 1 200 ? -7.223 8.883 7.613 1.00 98.31 200 LYS A C 1
ATOM 1556 O O . LYS A 1 200 ? -7.909 7.969 7.164 1.00 98.31 200 LYS A O 1
ATOM 1561 N N . ILE A 1 201 ? -6.745 8.893 8.852 1.00 98.12 201 ILE A N 1
ATOM 1562 C CA . ILE A 1 201 ? -6.993 7.800 9.792 1.00 98.12 201 ILE A CA 1
ATOM 1563 C C . ILE A 1 201 ? -8.466 7.824 10.195 1.00 98.12 201 ILE A C 1
ATOM 1565 O O . ILE A 1 201 ? -8.961 8.845 10.685 1.00 98.12 201 ILE A O 1
ATOM 1569 N N . VAL A 1 202 ? -9.149 6.704 10.008 1.00 97.00 202 VAL A N 1
ATOM 1570 C CA . VAL A 1 202 ? -10.525 6.478 10.460 1.00 97.00 202 VAL A CA 1
ATOM 1571 C C . VAL A 1 202 ? -10.553 5.354 11.497 1.00 97.00 202 VAL A C 1
ATOM 1573 O O . VAL A 1 202 ? -9.512 4.769 11.805 1.00 97.00 202 VAL A O 1
ATOM 1576 N N . GLU A 1 203 ? -11.714 5.146 12.116 1.00 90.69 203 GLU A N 1
ATOM 1577 C CA . GLU A 1 203 ? -11.907 4.077 13.107 1.00 90.69 203 GLU A CA 1
ATOM 1578 C C . GLU A 1 203 ? -11.761 2.675 12.491 1.00 90.69 203 GLU A C 1
ATOM 1580 O O . GLU A 1 203 ? -12.039 2.500 11.278 1.00 90.69 203 GLU A O 1
#

Foldseek 3Di:
DDDDDDDPPVVVVVVVVVVVPPPPDDDDDDDDDDDDDDDDDDDDDDDDDDDDDDDDDDDDDDDDPPPDPPPDPPPPPPPQPQQDQQDLDDPVVSLVSCAPRPQAKWKWKAANVVRHTDTADAAEEDEHEQRIKIKTRDYDDPFKAWPDWCLVVFAPDWDDDPRMIIGHGTDPPDDAQDKDWIWTWMTGHNDIDIGIYIYHYHD